Protein AF-A0A418VAG8-F1 (afdb_monomer_lite)

Secondary structure (DSSP, 8-state):
---HHHHHHHHHHHHHHHHHHHHHHHHHHTTT-HHHHHHHHHHHHHHHHHHHHHHHHHHHHHHHHHHHHHTTTTTS-HHHHHHHHTTS---TT--TTSHHHHHHHHHHHHHHHHTTPPP-GGGGS-TT----HHHHHHHHHTTT-S-HHHHSTT-HHHHHHTSS-HHHHHHHHHHHHHHHHHHTSSSSPPP-GGGG---PPPS--SS-HHHHHHHHHHHHHHHHHTTS--S----HHHHHHHHHHHHHHHHHHHHHHHHHHH--

Structure (mmCIF, N/CA/C/O backbone):
data_AF-A0A418VAG8-F1
#
_entry.id   AF-A0A418VAG8-F1
#
loop_
_atom_site.group_PDB
_atom_site.id
_atom_site.type_symbol
_atom_site.label_atom_id
_atom_site.label_alt_id
_atom_site.label_comp_id
_atom_site.label_asym_id
_atom_site.label_entity_id
_atom_site.label_seq_id
_atom_site.pdbx_PDB_ins_code
_atom_site.Cartn_x
_atom_site.Cartn_y
_atom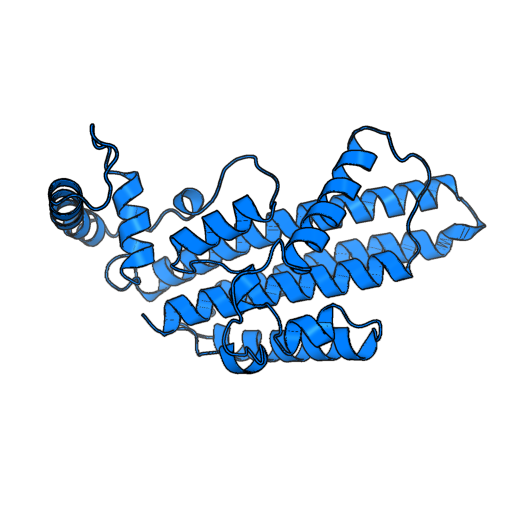_site.Cartn_z
_atom_site.occupancy
_atom_site.B_iso_or_equiv
_atom_site.auth_seq_id
_atom_site.auth_comp_id
_atom_site.auth_asym_id
_atom_site.auth_atom_id
_atom_site.pdbx_PDB_model_num
ATOM 1 N N . MET A 1 1 ? -4.885 -21.257 10.835 1.00 61.31 1 MET A N 1
ATOM 2 C CA . MET A 1 1 ? -5.255 -20.848 9.463 1.00 61.31 1 MET A CA 1
ATOM 3 C C . MET A 1 1 ? -4.259 -19.791 9.043 1.00 61.31 1 MET A C 1
ATOM 5 O O . MET A 1 1 ? -3.926 -18.976 9.893 1.00 61.31 1 MET A O 1
ATOM 9 N N . ALA A 1 2 ? -3.760 -19.851 7.809 1.00 80.25 2 ALA A N 1
ATOM 10 C CA . ALA A 1 2 ? -2.914 -18.789 7.274 1.00 80.25 2 ALA A CA 1
ATOM 11 C C . ALA A 1 2 ? -3.728 -17.494 7.144 1.00 80.25 2 ALA A C 1
ATOM 13 O O . ALA A 1 2 ? -4.947 -17.551 6.962 1.00 80.25 2 ALA A O 1
ATOM 14 N N . THR A 1 3 ? -3.052 -16.362 7.279 1.00 90.88 3 THR A N 1
ATOM 15 C CA . THR A 1 3 ? -3.628 -15.028 7.117 1.00 90.88 3 THR A CA 1
ATOM 16 C C . THR A 1 3 ? -3.745 -14.665 5.638 1.00 90.88 3 THR A C 1
ATOM 18 O O . THR A 1 3 ? -2.997 -15.146 4.783 1.00 90.88 3 THR A O 1
ATOM 21 N N . SER A 1 4 ? -4.665 -13.764 5.333 1.00 92.69 4 SER A N 1
ATOM 22 C CA . SER A 1 4 ? -4.825 -13.141 4.022 1.00 92.69 4 SER A CA 1
ATOM 23 C C . SER A 1 4 ? -3.647 -12.214 3.695 1.00 92.69 4 SER A C 1
ATOM 25 O O . SER A 1 4 ? -3.364 -11.965 2.525 1.00 92.69 4 SER A O 1
ATOM 27 N N . MET A 1 5 ? -2.911 -11.730 4.704 1.00 92.00 5 MET A N 1
ATOM 28 C CA . MET A 1 5 ? -1.676 -10.958 4.504 1.00 92.00 5 MET A CA 1
ATOM 29 C C . MET A 1 5 ? -0.561 -11.729 3.799 1.00 92.00 5 MET A C 1
ATOM 31 O O . MET A 1 5 ? 0.163 -11.136 3.001 1.00 92.00 5 MET A O 1
ATOM 35 N N . ASP A 1 6 ? -0.420 -13.032 4.039 1.00 88.00 6 ASP A N 1
ATOM 36 C CA . ASP A 1 6 ? 0.588 -13.822 3.320 1.00 88.00 6 ASP A CA 1
ATOM 37 C C . ASP A 1 6 ? 0.257 -13.899 1.816 1.00 88.00 6 ASP A C 1
ATOM 39 O O . ASP A 1 6 ? 1.130 -13.749 0.957 1.00 88.00 6 ASP A O 1
ATOM 43 N N . LEU A 1 7 ? -1.040 -13.990 1.482 1.00 91.94 7 LEU A N 1
ATOM 44 C CA . LEU A 1 7 ? -1.521 -13.885 0.100 1.00 91.94 7 LEU A CA 1
ATOM 45 C C . LEU A 1 7 ? -1.244 -12.501 -0.495 1.00 91.94 7 LEU A C 1
ATOM 47 O O . LEU A 1 7 ? -0.858 -12.408 -1.658 1.00 91.94 7 LEU A O 1
ATOM 51 N N . TRP A 1 8 ? -1.390 -11.431 0.293 1.00 95.81 8 TRP A N 1
ATOM 52 C CA . TRP A 1 8 ? -1.067 -10.076 -0.154 1.00 95.81 8 TRP A CA 1
ATOM 53 C C . TRP A 1 8 ? 0.399 -9.928 -0.565 1.00 95.81 8 TRP A C 1
ATOM 55 O O . TRP A 1 8 ? 0.686 -9.364 -1.621 1.00 95.81 8 TRP A O 1
ATOM 65 N N . LEU A 1 9 ? 1.326 -10.451 0.246 1.00 94.19 9 LEU A N 1
ATOM 66 C CA . LEU A 1 9 ? 2.760 -10.408 -0.048 1.00 94.19 9 LEU A CA 1
ATOM 67 C C . LEU A 1 9 ? 3.073 -11.147 -1.357 1.00 94.19 9 LEU A C 1
ATOM 69 O O . LEU A 1 9 ? 3.769 -10.607 -2.216 1.00 94.19 9 LEU A O 1
ATOM 73 N N . ALA A 1 10 ? 2.494 -12.335 -1.550 1.00 92.62 10 ALA A N 1
ATOM 74 C CA . ALA A 1 10 ? 2.635 -13.088 -2.796 1.00 92.62 10 ALA A CA 1
ATOM 75 C C . ALA A 1 10 ? 2.028 -12.351 -4.009 1.00 92.62 10 ALA A C 1
ATOM 77 O O . ALA A 1 10 ? 2.586 -12.378 -5.106 1.00 92.62 10 ALA A O 1
ATOM 78 N N . GLU A 1 11 ? 0.902 -11.658 -3.824 1.00 95.06 11 GLU A N 1
ATOM 79 C CA . GLU A 1 11 ? 0.248 -10.867 -4.871 1.00 95.06 11 GLU A CA 1
ATOM 80 C C . GLU A 1 11 ? 1.081 -9.640 -5.275 1.00 95.06 11 GLU A C 1
ATOM 82 O O . GLU A 1 11 ? 1.137 -9.290 -6.456 1.00 95.06 11 GLU A O 1
ATOM 87 N N . VAL A 1 12 ? 1.757 -8.991 -4.320 1.00 95.31 12 VAL A N 1
ATOM 88 C CA . VAL A 1 12 ? 2.727 -7.920 -4.601 1.00 95.31 12 VAL A CA 1
ATOM 89 C C . VAL A 1 12 ? 3.891 -8.457 -5.432 1.00 95.31 12 VAL A C 1
ATOM 91 O O . VAL A 1 12 ? 4.218 -7.858 -6.457 1.00 95.31 12 VAL A O 1
ATOM 94 N N . ASP A 1 13 ? 4.469 -9.599 -5.054 1.00 92.88 13 ASP A N 1
ATOM 95 C CA . ASP A 1 13 ? 5.570 -10.215 -5.805 1.00 92.88 13 ASP A CA 1
ATOM 96 C C . ASP A 1 13 ? 5.144 -10.583 -7.238 1.00 92.88 13 ASP A C 1
ATOM 98 O O . ASP A 1 13 ? 5.862 -10.296 -8.197 1.00 92.88 13 ASP A O 1
ATOM 102 N N . SER A 1 14 ? 3.942 -11.143 -7.413 1.00 94.69 14 SER A N 1
ATOM 103 C CA . SER A 1 14 ? 3.415 -11.499 -8.737 1.00 94.69 14 SER A CA 1
ATOM 104 C C . SER A 1 14 ? 3.222 -10.286 -9.652 1.00 94.69 14 SER A C 1
ATOM 106 O O . SER A 1 14 ? 3.483 -10.382 -10.850 1.00 94.69 14 SER A O 1
ATOM 108 N N . ARG A 1 15 ? 2.768 -9.147 -9.114 1.00 94.69 15 ARG A N 1
ATOM 109 C CA . ARG A 1 15 ? 2.616 -7.892 -9.874 1.00 94.69 15 ARG A CA 1
ATOM 110 C C . ARG A 1 15 ? 3.958 -7.346 -10.350 1.00 94.69 15 ARG A C 1
ATOM 112 O O . ARG A 1 15 ? 4.067 -6.830 -11.458 1.00 94.69 15 ARG A O 1
ATOM 119 N N . TRP A 1 16 ? 4.988 -7.453 -9.516 1.00 94.19 16 TRP A N 1
ATOM 120 C CA . TRP A 1 16 ? 6.325 -7.012 -9.901 1.00 94.19 16 TRP A CA 1
ATOM 121 C C . TRP A 1 16 ? 6.974 -7.950 -10.913 1.00 94.19 16 TRP A C 1
ATOM 123 O O . TRP A 1 16 ? 7.595 -7.461 -11.852 1.00 94.19 16 TRP A O 1
ATOM 133 N N . ALA A 1 17 ? 6.731 -9.259 -10.813 1.00 94.19 17 ALA A N 1
ATOM 134 C CA . ALA A 1 17 ? 7.167 -10.218 -11.824 1.00 94.19 17 ALA A CA 1
ATOM 135 C C . ALA A 1 17 ? 6.568 -9.929 -13.218 1.00 94.19 17 ALA A C 1
ATOM 137 O O . ALA A 1 17 ? 7.252 -10.101 -14.226 1.00 94.19 17 ALA A O 1
ATOM 138 N N . GLU A 1 18 ? 5.318 -9.453 -13.291 1.00 94.12 18 GLU A N 1
ATOM 139 C CA . GLU A 1 18 ? 4.692 -9.014 -14.548 1.00 94.12 18 GLU A CA 1
ATOM 140 C C . GLU A 1 18 ? 5.416 -7.797 -15.153 1.00 94.12 18 GLU A C 1
ATOM 142 O O . GLU A 1 18 ? 5.721 -7.779 -16.347 1.00 94.12 18 GLU A O 1
ATOM 147 N N . ILE A 1 19 ? 5.760 -6.802 -14.331 1.00 93.25 19 ILE A N 1
ATOM 148 C CA . ILE A 1 19 ? 6.525 -5.628 -14.778 1.00 93.25 19 ILE A CA 1
ATOM 149 C C . ILE A 1 19 ? 7.943 -6.026 -15.209 1.00 93.25 19 ILE A C 1
ATOM 151 O O . ILE A 1 19 ? 8.403 -5.587 -16.264 1.00 93.25 19 ILE A O 1
ATOM 155 N N . ASP A 1 20 ? 8.624 -6.874 -14.437 1.00 92.81 20 ASP A N 1
ATOM 156 C CA . ASP A 1 20 ? 9.971 -7.350 -14.759 1.00 92.81 20 ASP A CA 1
ATOM 157 C C . ASP A 1 20 ? 9.986 -8.119 -16.094 1.00 92.81 20 ASP A C 1
ATOM 159 O O . ASP A 1 20 ? 10.917 -7.961 -16.886 1.00 92.81 20 ASP A O 1
ATOM 163 N N . LEU A 1 21 ? 8.932 -8.889 -16.398 1.00 93.88 21 LEU A N 1
ATOM 164 C CA . LEU A 1 21 ? 8.770 -9.556 -17.692 1.00 93.88 21 LEU A CA 1
ATOM 165 C C . LEU A 1 21 ? 8.699 -8.543 -18.844 1.00 93.88 21 LEU A C 1
ATOM 167 O O . LEU A 1 21 ? 9.419 -8.692 -19.833 1.00 93.88 21 LEU A O 1
ATOM 171 N N . LEU A 1 22 ? 7.878 -7.495 -18.715 1.00 92.31 22 LEU A N 1
ATOM 172 C CA . LEU A 1 22 ? 7.757 -6.453 -19.743 1.00 92.31 22 LEU A CA 1
ATOM 173 C C . LEU A 1 22 ? 9.086 -5.737 -19.994 1.00 92.31 22 LEU A C 1
ATOM 175 O O . LEU A 1 22 ? 9.451 -5.495 -21.144 1.00 92.31 22 LEU A O 1
ATOM 179 N N . LEU A 1 23 ? 9.817 -5.417 -18.926 1.00 91.50 23 LEU A N 1
ATOM 180 C CA . LEU A 1 23 ? 11.109 -4.737 -19.012 1.00 91.50 23 LEU A CA 1
ATOM 181 C C . LEU A 1 23 ? 12.201 -5.645 -19.589 1.00 91.50 23 LEU A C 1
ATOM 183 O O . LEU A 1 23 ? 13.026 -5.180 -20.375 1.00 91.50 23 LEU A O 1
ATOM 187 N N . SER A 1 24 ? 12.180 -6.938 -19.254 1.00 92.31 24 SER A N 1
ATOM 188 C CA . SER A 1 24 ? 13.049 -7.954 -19.857 1.00 92.31 24 SER A CA 1
ATOM 189 C C . SER A 1 24 ? 12.849 -8.026 -21.370 1.00 92.31 24 SER A C 1
ATOM 191 O O . SER A 1 24 ? 13.822 -7.974 -22.123 1.00 92.31 24 SER A O 1
ATOM 193 N N . GLU A 1 25 ? 11.598 -8.126 -21.831 1.00 92.81 25 GLU A N 1
ATOM 194 C CA . GLU A 1 25 ? 11.316 -8.173 -23.268 1.00 92.81 25 GLU A CA 1
ATOM 195 C C . GLU A 1 25 ? 11.674 -6.856 -23.960 1.00 92.81 25 GLU A C 1
ATOM 197 O O . GLU A 1 25 ? 12.249 -6.892 -25.045 1.00 92.81 25 GLU A O 1
ATOM 202 N N . ALA A 1 26 ? 11.429 -5.706 -23.320 1.00 91.19 26 ALA A N 1
ATOM 203 C CA . ALA A 1 26 ? 11.846 -4.406 -23.842 1.00 91.19 26 ALA A CA 1
ATOM 204 C C . ALA A 1 26 ? 13.368 -4.338 -24.053 1.00 91.19 26 ALA A C 1
ATOM 206 O O . ALA A 1 26 ? 13.822 -3.974 -25.136 1.00 91.19 26 ALA A O 1
ATOM 207 N N . GLY A 1 27 ? 14.166 -4.754 -23.065 1.00 89.62 27 GLY A N 1
ATOM 208 C CA . GLY A 1 27 ? 15.628 -4.728 -23.167 1.00 89.62 27 GLY A CA 1
ATOM 209 C C . GLY A 1 27 ? 16.189 -5.598 -24.299 1.00 89.62 27 GLY A C 1
ATOM 210 O O . GLY A 1 27 ? 17.208 -5.255 -24.889 1.00 89.62 27 GLY A O 1
ATOM 211 N N . ARG A 1 28 ? 15.518 -6.701 -24.661 1.00 91.62 28 ARG A N 1
ATOM 212 C CA . ARG A 1 28 ? 15.961 -7.576 -25.766 1.00 91.62 28 ARG A CA 1
ATOM 213 C C . ARG A 1 28 ? 15.812 -6.948 -27.145 1.00 91.62 28 ARG A C 1
ATOM 215 O O . ARG A 1 28 ? 16.542 -7.324 -28.050 1.00 91.62 28 ARG A O 1
ATOM 222 N N . ILE A 1 29 ? 14.861 -6.034 -27.303 1.00 92.00 29 ILE A N 1
ATOM 223 C CA . ILE A 1 29 ? 14.497 -5.441 -28.595 1.00 92.00 29 ILE A CA 1
ATOM 224 C C . ILE A 1 29 ? 14.930 -3.977 -28.721 1.00 92.00 29 ILE A C 1
ATOM 226 O O . ILE A 1 29 ? 14.608 -3.340 -29.723 1.00 92.00 29 ILE A O 1
ATOM 230 N N . GLU A 1 30 ? 15.627 -3.431 -27.719 1.00 86.94 30 GLU A N 1
ATOM 231 C CA . GLU A 1 30 ? 15.993 -2.010 -27.623 1.00 86.94 30 GLU A CA 1
ATOM 232 C C . GLU A 1 30 ? 16.686 -1.496 -28.896 1.00 86.94 30 GLU A C 1
ATOM 234 O O . GLU A 1 30 ? 16.376 -0.408 -29.388 1.00 86.94 30 GLU A O 1
ATOM 239 N N . HIS A 1 31 ? 17.582 -2.305 -29.466 1.00 88.88 31 HIS A N 1
ATOM 240 C CA . HIS A 1 31 ? 18.346 -1.964 -30.670 1.00 88.88 31 HIS A CA 1
ATOM 241 C C . HIS A 1 31 ? 17.700 -2.439 -31.981 1.00 88.88 31 HIS A C 1
ATOM 243 O O . HIS A 1 31 ? 18.067 -1.946 -33.046 1.00 88.88 31 HIS A O 1
ATOM 249 N N . ASP A 1 32 ? 16.726 -3.348 -31.905 1.00 91.94 32 ASP A N 1
ATOM 250 C CA . ASP A 1 32 ? 16.112 -3.988 -33.074 1.00 91.94 32 ASP A CA 1
ATOM 251 C C . ASP A 1 32 ? 14.784 -3.329 -33.471 1.00 91.94 32 ASP A C 1
ATOM 253 O O . ASP A 1 32 ? 14.435 -3.259 -34.650 1.00 91.94 32 ASP A O 1
ATOM 257 N N . ASN A 1 33 ? 14.016 -2.845 -32.489 1.00 91.19 33 ASN A N 1
ATOM 258 C CA . ASN A 1 33 ? 12.712 -2.232 -32.704 1.00 91.19 33 ASN A CA 1
ATOM 259 C C . ASN A 1 33 ? 12.403 -1.183 -31.628 1.00 91.19 33 ASN A C 1
ATOM 261 O O . ASN A 1 33 ? 11.693 -1.445 -30.654 1.00 91.19 33 ASN A O 1
ATOM 265 N N . THR A 1 34 ? 12.882 0.042 -31.851 1.00 88.56 34 THR A N 1
ATOM 266 C CA . THR A 1 34 ? 12.680 1.179 -30.939 1.00 88.56 34 THR A CA 1
ATOM 267 C C . THR A 1 34 ? 11.201 1.475 -30.676 1.00 88.56 34 THR A C 1
ATOM 269 O O . THR A 1 34 ? 10.831 1.823 -29.560 1.00 88.56 34 THR A O 1
ATOM 272 N N . GLN A 1 35 ? 10.324 1.291 -31.669 1.00 89.81 35 GLN A N 1
ATOM 273 C CA . GLN A 1 35 ? 8.892 1.548 -31.497 1.00 89.81 35 GLN A CA 1
ATOM 274 C C . GLN A 1 35 ? 8.250 0.560 -30.514 1.00 89.81 35 GLN A C 1
ATOM 276 O O . GLN A 1 35 ? 7.436 0.959 -29.675 1.00 89.81 35 GLN A O 1
ATOM 281 N N . LEU A 1 36 ? 8.601 -0.724 -30.619 1.00 91.12 36 LEU A N 1
ATOM 282 C CA . LEU A 1 36 ? 8.108 -1.751 -29.707 1.00 91.12 36 LEU A CA 1
ATOM 283 C C . LEU A 1 36 ? 8.749 -1.613 -28.319 1.00 91.12 36 LEU A C 1
ATOM 285 O O . LEU A 1 36 ? 8.030 -1.722 -27.328 1.00 91.12 36 LEU A O 1
ATOM 289 N N . TYR A 1 37 ? 10.044 -1.288 -28.242 1.00 90.56 37 TYR A N 1
ATOM 290 C CA . TYR A 1 37 ? 10.722 -0.938 -26.988 1.00 90.56 37 TYR A CA 1
ATOM 291 C C . TYR A 1 37 ? 9.972 0.174 -26.243 1.00 90.56 37 TYR A C 1
ATOM 293 O O . TYR A 1 37 ? 9.538 -0.007 -25.104 1.00 90.56 37 TYR A O 1
ATOM 301 N N . ASP A 1 38 ? 9.713 1.290 -26.926 1.00 87.94 38 ASP A N 1
ATOM 302 C CA . ASP A 1 38 ? 9.019 2.435 -26.348 1.00 87.94 38 ASP A CA 1
ATOM 303 C C . ASP A 1 38 ? 7.592 2.086 -25.895 1.00 87.94 38 ASP A C 1
ATOM 305 O O . ASP A 1 38 ? 7.126 2.556 -24.852 1.00 87.94 38 ASP A O 1
ATOM 309 N N . ALA A 1 39 ? 6.885 1.245 -26.658 1.00 90.12 39 ALA A N 1
ATOM 310 C CA . ALA A 1 39 ? 5.550 0.778 -26.300 1.00 90.12 39 ALA A CA 1
ATOM 311 C C . ALA A 1 39 ? 5.553 -0.087 -25.029 1.00 90.12 39 ALA A C 1
ATOM 313 O O . ALA A 1 39 ? 4.708 0.127 -24.156 1.00 90.12 39 ALA A O 1
ATOM 314 N N . LEU A 1 40 ? 6.507 -1.013 -24.897 1.00 91.88 40 LEU A N 1
ATOM 315 C CA . LEU A 1 40 ? 6.642 -1.868 -23.716 1.00 91.88 40 LEU A CA 1
ATOM 316 C C . LEU A 1 40 ? 7.023 -1.060 -22.471 1.00 91.88 40 LEU A C 1
ATOM 318 O O . LEU A 1 40 ? 6.420 -1.251 -21.416 1.00 91.88 40 LEU A O 1
ATOM 322 N N . CYS A 1 41 ? 7.938 -0.096 -22.588 1.00 89.44 41 CYS A N 1
ATOM 323 C CA . CYS A 1 41 ? 8.298 0.778 -21.470 1.00 89.44 41 CYS A CA 1
ATOM 324 C C . CYS A 1 41 ? 7.123 1.658 -21.017 1.00 89.44 41 CYS A C 1
ATOM 326 O O . CYS A 1 41 ? 6.870 1.795 -19.817 1.00 89.44 41 CYS A O 1
ATOM 328 N N . ARG A 1 42 ? 6.340 2.214 -21.954 1.00 89.50 42 ARG A N 1
ATOM 329 C CA . ARG A 1 42 ? 5.108 2.941 -21.600 1.00 89.50 42 ARG A CA 1
ATOM 330 C C . ARG A 1 42 ? 4.092 2.034 -20.906 1.00 89.50 42 ARG A C 1
ATOM 332 O O . ARG A 1 42 ? 3.500 2.453 -19.911 1.00 89.50 42 ARG A O 1
ATOM 339 N N . ALA A 1 43 ? 3.913 0.805 -21.392 1.00 91.25 43 ALA A N 1
ATOM 340 C CA . ALA A 1 43 ? 3.034 -0.175 -20.761 1.00 91.25 43 ALA A CA 1
ATOM 341 C C . ALA A 1 43 ? 3.492 -0.496 -19.329 1.00 91.25 43 ALA A C 1
ATOM 343 O O . ALA A 1 43 ? 2.684 -0.419 -18.406 1.00 91.25 43 ALA A O 1
ATOM 344 N N . ALA A 1 44 ? 4.787 -0.747 -19.121 1.00 92.19 44 ALA A N 1
ATOM 345 C CA . ALA A 1 44 ? 5.359 -0.997 -17.799 1.00 92.19 44 ALA A CA 1
ATOM 346 C C . ALA A 1 44 ? 5.081 0.159 -16.822 1.00 92.19 44 ALA A C 1
ATOM 348 O O . ALA A 1 44 ? 4.651 -0.076 -15.697 1.00 92.19 44 ALA A O 1
ATOM 349 N N . MET A 1 45 ? 5.228 1.417 -17.252 1.00 90.62 45 MET A N 1
ATOM 350 C CA . MET A 1 45 ? 4.933 2.581 -16.402 1.00 90.62 45 MET A CA 1
ATOM 351 C C . MET A 1 45 ? 3.446 2.677 -16.016 1.00 90.62 45 MET A C 1
ATOM 353 O O . MET A 1 45 ? 3.105 3.049 -14.887 1.00 90.62 45 MET A O 1
ATOM 357 N N . VAL A 1 46 ? 2.545 2.331 -16.940 1.00 90.44 46 VAL A N 1
ATOM 358 C CA . VAL A 1 46 ? 1.107 2.241 -16.649 1.00 90.44 46 VAL A CA 1
ATOM 359 C C . VAL A 1 46 ? 0.842 1.128 -15.631 1.00 90.44 46 VAL A C 1
ATOM 361 O O . VAL A 1 46 ? 0.113 1.363 -14.662 1.00 90.44 46 VAL A O 1
ATOM 364 N N . PHE A 1 47 ? 1.479 -0.036 -15.793 1.00 92.75 47 PHE A N 1
ATOM 365 C CA . PHE A 1 47 ? 1.357 -1.158 -14.863 1.00 92.75 47 PHE A CA 1
ATOM 366 C C . PHE A 1 47 ? 1.904 -0.846 -13.475 1.00 92.75 47 PHE A C 1
ATOM 368 O O . PHE A 1 47 ? 1.227 -1.169 -12.507 1.00 92.75 47 PHE A O 1
ATOM 375 N N . VAL A 1 48 ? 3.028 -0.132 -13.340 1.00 92.62 48 VAL A N 1
ATOM 376 C CA . VAL A 1 48 ? 3.532 0.341 -12.034 1.00 92.62 48 VAL A CA 1
ATOM 377 C C . VAL A 1 48 ? 2.427 1.055 -11.257 1.00 92.62 48 VAL A C 1
ATOM 379 O O . VAL A 1 48 ? 2.146 0.724 -10.107 1.00 92.62 48 VAL A O 1
ATOM 382 N N . SER A 1 49 ? 1.767 2.027 -11.893 1.00 90.75 49 SER A N 1
ATOM 383 C CA . SER A 1 49 ? 0.723 2.817 -11.234 1.00 90.75 49 SER A CA 1
ATOM 384 C C . SER A 1 49 ? -0.525 1.983 -10.926 1.00 90.75 49 SER A C 1
ATOM 386 O O . SER A 1 49 ? -1.104 2.119 -9.849 1.00 90.75 49 SER A O 1
ATOM 388 N N . ALA A 1 50 ? -0.935 1.112 -11.853 1.00 91.88 50 ALA A N 1
ATOM 389 C CA . ALA A 1 50 ? -2.103 0.250 -11.685 1.00 91.88 50 ALA A CA 1
ATOM 390 C C . ALA A 1 50 ? -1.891 -0.819 -10.601 1.00 91.88 50 ALA A C 1
ATOM 392 O O . ALA A 1 50 ? -2.773 -1.058 -9.778 1.00 91.88 50 ALA A O 1
ATOM 393 N N . HIS A 1 51 ? -0.715 -1.442 -10.563 1.00 94.06 51 HIS A N 1
ATOM 394 C CA . HIS A 1 51 ? -0.335 -2.412 -9.543 1.00 94.06 51 HIS A CA 1
ATOM 395 C C . HIS A 1 51 ? -0.139 -1.757 -8.183 1.00 94.06 51 HIS A C 1
ATOM 397 O O . HIS A 1 51 ? -0.555 -2.340 -7.184 1.00 94.06 51 HIS A O 1
ATOM 403 N N . PHE A 1 52 ? 0.403 -0.536 -8.126 1.00 94.50 52 PHE A N 1
ATOM 404 C CA . PHE A 1 52 ? 0.441 0.221 -6.880 1.00 94.50 52 PHE A CA 1
ATOM 405 C C . PHE A 1 52 ? -0.977 0.478 -6.352 1.00 94.50 52 PHE A C 1
ATOM 407 O O . PHE A 1 52 ? -1.288 0.086 -5.230 1.00 94.50 52 PHE A O 1
ATOM 414 N N . GLU A 1 53 ? -1.888 1.008 -7.169 1.00 93.69 53 GLU A N 1
ATOM 415 C CA . GLU A 1 53 ? -3.292 1.200 -6.774 1.00 93.69 53 GLU A CA 1
ATOM 416 C C . GLU A 1 53 ? -3.971 -0.111 -6.333 1.00 93.69 53 GLU A C 1
ATOM 418 O O . GLU A 1 53 ? -4.611 -0.169 -5.278 1.00 93.69 53 GLU A O 1
ATOM 423 N N . GLY A 1 54 ? -3.806 -1.181 -7.117 1.00 94.44 54 GLY A N 1
ATOM 424 C CA . GLY A 1 54 ? -4.348 -2.506 -6.813 1.00 94.44 54 GLY A CA 1
ATOM 425 C C . GLY A 1 54 ? -3.802 -3.082 -5.505 1.00 94.44 54 GLY A C 1
ATOM 426 O O . GLY A 1 54 ? -4.555 -3.655 -4.715 1.00 94.44 54 GLY A O 1
ATOM 427 N N . SER A 1 55 ? -2.514 -2.874 -5.226 1.00 95.56 55 SER A N 1
ATOM 428 C CA . SER A 1 55 ? -1.882 -3.322 -3.984 1.00 95.56 55 SER A CA 1
ATOM 429 C C . SER A 1 55 ? -2.476 -2.644 -2.750 1.00 95.56 55 SER A C 1
ATOM 431 O O . SER A 1 55 ? -2.741 -3.324 -1.770 1.00 95.56 55 SER A O 1
ATOM 433 N N . ILE A 1 56 ? -2.791 -1.346 -2.808 1.00 95.62 56 ILE A N 1
ATOM 434 C CA . ILE A 1 56 ? -3.431 -0.634 -1.691 1.00 95.62 56 ILE A CA 1
ATOM 435 C C . ILE A 1 56 ? -4.861 -1.131 -1.464 1.00 95.62 56 ILE A C 1
ATOM 437 O O . ILE A 1 56 ? -5.271 -1.347 -0.325 1.00 95.62 56 ILE A O 1
ATOM 441 N N . LYS A 1 57 ? -5.619 -1.365 -2.543 1.00 95.00 57 LYS A N 1
ATOM 442 C CA . LYS A 1 57 ? -6.980 -1.919 -2.446 1.00 95.00 57 LYS A CA 1
ATOM 443 C C . LYS A 1 57 ? -6.980 -3.320 -1.832 1.00 95.00 57 LYS A C 1
ATOM 445 O O . LYS A 1 57 ? -7.766 -3.590 -0.928 1.00 95.00 57 LYS A O 1
ATOM 450 N N . SER A 1 58 ? -6.091 -4.188 -2.311 1.00 95.88 58 SER A N 1
ATOM 451 C CA . SER A 1 58 ? -5.927 -5.549 -1.784 1.00 95.88 58 SER A CA 1
ATOM 452 C C . SER A 1 58 ? -5.392 -5.558 -0.349 1.00 95.88 58 SER A C 1
ATOM 454 O O . SER A 1 58 ? -5.869 -6.356 0.446 1.00 95.88 58 SER A O 1
ATOM 456 N N . LEU A 1 59 ? -4.502 -4.630 0.021 1.00 96.44 59 LEU A N 1
ATOM 457 C CA . LEU A 1 59 ? -3.982 -4.484 1.387 1.00 96.44 59 LEU A CA 1
ATOM 458 C C . LEU A 1 59 ? -5.119 -4.231 2.377 1.00 96.44 59 LEU A C 1
ATOM 460 O O . LEU A 1 59 ? -5.284 -4.962 3.348 1.00 96.44 59 LEU A O 1
ATOM 464 N N . VAL A 1 60 ? -5.944 -3.221 2.090 1.00 96.00 60 VAL A N 1
ATOM 465 C CA . VAL A 1 60 ? -7.117 -2.881 2.905 1.00 96.00 60 VAL A CA 1
ATOM 466 C C . VAL A 1 60 ? -8.089 -4.054 2.981 1.00 96.00 60 VAL A C 1
ATOM 468 O O . VAL A 1 60 ? -8.554 -4.386 4.067 1.00 96.00 60 VAL A O 1
ATOM 471 N N . LYS A 1 61 ? -8.380 -4.692 1.840 1.00 96.19 61 LYS A N 1
ATOM 472 C CA . LYS A 1 61 ? -9.267 -5.855 1.783 1.00 96.19 61 LYS A CA 1
ATOM 473 C C . LYS A 1 61 ? -8.767 -6.971 2.697 1.00 96.19 61 LYS A C 1
ATOM 475 O O . LYS A 1 61 ? -9.493 -7.385 3.588 1.00 96.19 61 LYS A O 1
ATOM 480 N N . TYR A 1 62 ? -7.534 -7.423 2.504 1.00 95.94 62 TYR A N 1
ATOM 481 C CA . TYR A 1 62 ? -7.006 -8.563 3.238 1.00 95.94 62 TYR A CA 1
ATOM 482 C C . TYR A 1 62 ? -6.821 -8.278 4.732 1.00 95.94 62 TYR A C 1
ATOM 484 O O . TYR A 1 62 ? -7.009 -9.183 5.538 1.00 95.94 62 TYR A O 1
ATOM 492 N N . LEU A 1 63 ? -6.516 -7.032 5.122 1.00 94.50 63 LEU A N 1
ATOM 493 C CA . LEU A 1 63 ? -6.464 -6.651 6.538 1.00 94.50 63 LEU A CA 1
ATOM 494 C C . LEU A 1 63 ? -7.840 -6.819 7.191 1.00 94.50 63 LEU A C 1
ATOM 496 O O . LEU A 1 63 ? -7.957 -7.382 8.277 1.00 94.50 63 LEU A O 1
ATOM 500 N N . ILE A 1 64 ? -8.892 -6.343 6.522 1.00 94.94 64 ILE A N 1
ATOM 501 C CA . ILE A 1 64 ? -10.270 -6.462 7.005 1.00 94.94 64 ILE A CA 1
ATOM 502 C C . ILE A 1 64 ? -10.767 -7.915 6.946 1.00 94.94 64 ILE A C 1
ATOM 504 O O . ILE A 1 64 ? -11.462 -8.346 7.866 1.00 94.94 64 ILE A O 1
ATOM 508 N N . ASP A 1 65 ? -10.389 -8.683 5.921 1.00 94.81 65 ASP A N 1
ATOM 509 C CA . ASP A 1 65 ? -10.708 -10.111 5.817 1.00 94.81 65 ASP A CA 1
ATOM 510 C C . ASP A 1 65 ? -10.116 -10.892 7.000 1.00 94.81 65 ASP A C 1
ATOM 512 O O . ASP A 1 65 ? -10.828 -11.687 7.612 1.00 94.81 65 ASP A O 1
ATOM 516 N N . ASP A 1 66 ? -8.872 -10.605 7.399 1.00 93.81 66 ASP A N 1
ATOM 517 C CA . ASP A 1 66 ? -8.258 -11.222 8.579 1.00 93.81 66 ASP A CA 1
ATOM 518 C C . ASP A 1 66 ? -8.997 -10.846 9.873 1.00 93.81 66 ASP A C 1
ATOM 520 O O . ASP A 1 66 ? -9.289 -11.720 10.694 1.00 93.81 66 ASP A O 1
ATOM 524 N N . PHE A 1 67 ? -9.403 -9.583 10.049 1.00 91.44 67 PHE A N 1
ATOM 525 C CA . PHE A 1 67 ? -10.266 -9.217 11.181 1.00 91.44 67 PHE A CA 1
ATOM 526 C C . PHE A 1 67 ? -11.564 -10.013 11.184 1.00 91.44 67 PHE A C 1
ATOM 528 O O . PHE A 1 67 ? -11.914 -10.607 12.204 1.00 91.44 67 PHE A O 1
ATOM 535 N N . ASN A 1 68 ? -12.261 -10.055 10.050 1.00 93.31 68 ASN A N 1
ATOM 536 C CA . ASN A 1 68 ? -13.517 -10.782 9.909 1.00 93.31 68 ASN A CA 1
ATOM 537 C C . ASN A 1 68 ? -13.348 -12.281 10.187 1.00 93.31 68 ASN A C 1
ATOM 539 O O . ASN A 1 68 ? -14.222 -12.886 10.804 1.00 93.31 68 ASN A O 1
ATOM 543 N N . GLN A 1 69 ? -12.225 -12.870 9.773 1.00 92.69 69 GLN A N 1
ATOM 544 C CA . GLN A 1 69 ? -11.937 -14.290 9.942 1.00 92.69 69 GLN A CA 1
ATOM 545 C C . GLN A 1 69 ? -11.593 -14.665 11.389 1.00 92.69 69 GLN A C 1
ATOM 547 O O . GLN A 1 69 ? -12.023 -15.719 11.858 1.00 92.69 69 GLN A O 1
ATOM 552 N N . PHE A 1 70 ? -10.795 -13.849 12.085 1.00 91.38 70 PHE A N 1
ATOM 553 C CA . PHE A 1 70 ? -10.199 -14.240 13.368 1.00 91.38 70 PHE A CA 1
ATOM 554 C C . PHE A 1 70 ? -10.829 -13.585 14.602 1.00 91.38 70 PHE A C 1
ATOM 556 O O . PHE A 1 70 ? -10.704 -14.136 15.695 1.00 91.38 70 PHE A O 1
ATOM 563 N N . ARG A 1 71 ? -11.470 -12.418 14.465 1.00 87.31 71 ARG A N 1
ATOM 564 C CA . ARG A 1 71 ? -11.959 -11.607 15.601 1.00 87.31 71 ARG A CA 1
ATOM 565 C C . ARG A 1 71 ? -13.378 -11.059 15.430 1.00 87.31 71 ARG A C 1
ATOM 567 O O . ARG A 1 71 ? -14.069 -10.811 16.414 1.00 87.31 71 ARG A O 1
ATOM 574 N N . GLY A 1 72 ? -13.818 -10.850 14.194 1.00 87.62 72 GLY A N 1
ATOM 575 C CA . GLY A 1 72 ? -15.045 -10.124 13.886 1.00 87.62 72 GLY A CA 1
ATOM 576 C C . GLY A 1 72 ? -15.017 -8.668 14.375 1.00 87.62 72 GLY A C 1
ATOM 577 O O . GLY A 1 72 ? -14.016 -8.150 14.876 1.00 87.62 72 GLY A O 1
ATOM 578 N N . ILE A 1 73 ? -16.155 -7.983 14.246 1.00 90.31 73 ILE A N 1
ATOM 579 C CA . ILE A 1 73 ? -16.277 -6.561 14.607 1.00 90.31 73 ILE A CA 1
ATOM 580 C C . ILE A 1 73 ? -16.108 -6.290 16.111 1.00 90.31 73 ILE A C 1
ATOM 582 O O . ILE A 1 73 ? -15.691 -5.196 16.487 1.00 90.31 73 ILE A O 1
ATOM 586 N N . ALA A 1 74 ? -16.429 -7.261 16.973 1.00 87.62 74 ALA A N 1
ATOM 587 C CA . ALA A 1 74 ? -16.395 -7.095 18.426 1.00 87.62 74 ALA A CA 1
ATOM 588 C C . ALA A 1 74 ? -14.978 -6.803 18.941 1.00 87.62 74 ALA A C 1
ATOM 590 O O . ALA A 1 74 ? -14.793 -5.851 19.700 1.00 87.62 74 ALA A O 1
ATOM 591 N N . ASP A 1 75 ? -13.997 -7.564 18.449 1.00 86.69 75 ASP A N 1
ATOM 592 C CA . ASP A 1 75 ? -12.606 -7.531 18.914 1.00 86.69 75 ASP A CA 1
ATOM 593 C C . ASP A 1 75 ? -11.678 -6.746 17.962 1.00 86.69 75 ASP A C 1
ATOM 595 O O . ASP A 1 75 ? -10.449 -6.868 18.001 1.00 86.69 75 ASP A O 1
ATOM 599 N N . THR A 1 76 ? -12.273 -5.930 17.085 1.00 88.81 76 THR A N 1
ATOM 600 C CA . THR A 1 76 ? -11.568 -4.998 16.197 1.00 88.81 76 THR A CA 1
ATOM 601 C C . THR A 1 76 ? -11.213 -3.702 16.953 1.00 88.81 76 THR A C 1
ATOM 603 O O . THR A 1 76 ? -12.061 -3.194 17.704 1.00 88.81 76 THR A O 1
ATOM 606 N N . PRO A 1 77 ? -10.019 -3.106 16.737 1.00 89.62 77 PRO A N 1
ATOM 607 C CA . PRO A 1 77 ? -9.627 -1.843 17.366 1.00 89.62 77 PRO A CA 1
ATOM 608 C C . PRO A 1 77 ? -10.690 -0.747 17.237 1.00 89.62 77 PRO A C 1
ATOM 610 O O . PRO A 1 77 ? -11.328 -0.596 16.190 1.00 89.62 77 PRO A O 1
ATOM 613 N N . ASP A 1 78 ? -10.876 0.041 18.301 1.00 89.69 78 ASP A N 1
ATOM 614 C CA . ASP A 1 78 ? -11.948 1.043 18.400 1.00 89.69 78 ASP A CA 1
ATOM 615 C C . ASP A 1 78 ? -11.960 2.012 17.219 1.00 89.69 78 ASP A C 1
ATOM 617 O O . ASP A 1 78 ? -13.028 2.356 16.724 1.00 89.69 78 ASP A O 1
ATOM 621 N N . ARG A 1 79 ? -10.793 2.441 16.729 1.00 88.88 79 ARG A N 1
ATOM 622 C CA . ARG A 1 79 ? -10.704 3.365 15.588 1.00 88.88 79 ARG A CA 1
ATOM 623 C C . ARG A 1 79 ? -11.277 2.759 14.311 1.00 88.88 79 ARG A C 1
A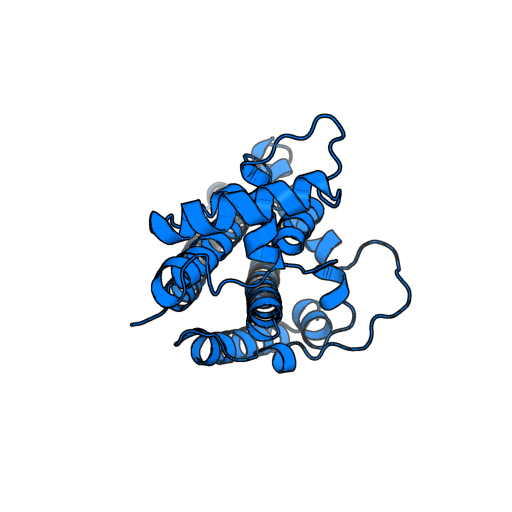TOM 625 O O . ARG A 1 79 ? -12.147 3.365 13.686 1.00 88.88 79 ARG A O 1
ATOM 632 N N . VAL A 1 80 ? -10.852 1.540 13.981 1.00 91.62 80 VAL A N 1
ATOM 633 C CA . VAL A 1 80 ? -11.328 0.788 12.815 1.00 91.62 80 VAL A CA 1
ATOM 634 C C . VAL A 1 80 ? -12.828 0.533 12.945 1.00 91.62 80 VAL A C 1
ATOM 636 O O . VAL A 1 80 ? -13.594 0.879 12.045 1.00 91.62 80 VAL A O 1
ATOM 639 N N . ARG A 1 81 ? -13.273 0.022 14.096 1.00 92.38 81 ARG A N 1
ATOM 640 C CA . ARG A 1 81 ? -14.686 -0.256 14.383 1.00 92.38 81 ARG A CA 1
ATOM 641 C C . ARG A 1 81 ? -15.554 1.001 14.320 1.00 92.38 81 ARG A C 1
ATOM 643 O O . ARG A 1 81 ? -16.599 0.988 13.674 1.00 92.38 81 ARG A O 1
ATOM 650 N N . ASN A 1 82 ? -15.132 2.100 14.941 1.00 91.88 82 ASN A N 1
ATOM 651 C CA . ASN A 1 82 ? -15.874 3.361 14.929 1.00 91.88 82 ASN A CA 1
ATOM 652 C C . ASN A 1 82 ? -15.971 3.944 13.519 1.00 91.88 82 ASN A C 1
ATOM 654 O O . ASN A 1 82 ? -17.032 4.455 13.158 1.00 91.88 82 ASN A O 1
ATOM 658 N N . HIS A 1 83 ? -14.913 3.842 12.705 1.00 92.50 83 HIS A N 1
ATOM 659 C CA . HIS A 1 83 ? -14.969 4.256 11.302 1.00 92.50 83 HIS A CA 1
ATOM 660 C C . HIS A 1 83 ? -16.025 3.466 10.520 1.00 92.50 83 HIS A C 1
ATOM 662 O O . HIS A 1 83 ? -16.840 4.074 9.823 1.00 92.50 83 HIS A O 1
ATOM 668 N N . TYR A 1 84 ? -16.077 2.141 10.692 1.00 94.69 84 TYR A N 1
ATOM 669 C CA . TYR A 1 84 ? -17.102 1.311 10.058 1.00 94.69 84 TYR A CA 1
ATOM 670 C C . TYR A 1 84 ? -18.514 1.657 10.539 1.00 94.69 84 TYR A C 1
ATOM 672 O O . TYR A 1 84 ? -19.398 1.895 9.719 1.00 94.69 84 TYR A O 1
ATOM 680 N N . LEU A 1 85 ? -18.734 1.780 11.852 1.00 93.50 85 LEU A N 1
ATOM 681 C CA . LEU A 1 85 ? -20.042 2.155 12.406 1.00 93.50 85 LEU A CA 1
ATOM 682 C C . LEU A 1 85 ? -20.514 3.524 11.892 1.00 93.50 85 LEU A C 1
ATOM 684 O O . LEU A 1 85 ? -21.695 3.705 11.600 1.00 93.50 85 LEU A O 1
ATOM 688 N N . ASN A 1 86 ? -19.591 4.473 11.722 1.00 91.50 86 ASN A N 1
ATOM 689 C CA . ASN A 1 86 ? -19.890 5.795 11.176 1.00 91.50 86 ASN A CA 1
ATOM 690 C C . ASN A 1 86 ? -20.364 5.760 9.712 1.00 91.50 86 ASN A C 1
ATOM 692 O O . ASN A 1 86 ? -20.919 6.753 9.251 1.00 91.50 86 ASN A O 1
ATOM 696 N N . SER A 1 87 ? -20.179 4.656 8.979 1.00 91.50 87 SER A N 1
ATOM 697 C CA . SER A 1 87 ? -20.737 4.504 7.624 1.00 91.50 87 SER A CA 1
ATOM 698 C C . SER A 1 87 ? -22.261 4.331 7.609 1.00 91.50 87 SER A C 1
ATOM 700 O O . SER A 1 87 ? -22.900 4.679 6.621 1.00 91.50 87 SER A O 1
ATOM 702 N N . PHE A 1 88 ? -22.853 3.880 8.719 1.00 89.25 88 PHE A N 1
ATOM 703 C CA . PHE A 1 88 ? -24.303 3.715 8.880 1.00 89.25 88 PHE A CA 1
ATOM 704 C C . PHE A 1 88 ? -24.985 4.939 9.498 1.00 89.25 88 PHE A C 1
ATOM 706 O O . PHE A 1 88 ? -26.212 5.016 9.549 1.00 89.25 88 PHE A O 1
ATOM 713 N N . ILE A 1 89 ? -24.200 5.880 10.023 1.00 87.56 89 ILE A N 1
ATOM 714 C CA . ILE A 1 89 ? -24.694 7.004 10.811 1.00 87.56 89 ILE A CA 1
ATOM 715 C C . ILE A 1 89 ? -24.682 8.264 9.943 1.00 87.56 89 ILE A C 1
ATOM 717 O O . ILE A 1 89 ? -23.626 8.777 9.575 1.00 87.56 89 ILE A O 1
ATOM 721 N N . VAL A 1 90 ? -25.871 8.794 9.657 1.00 81.50 90 VAL A N 1
ATOM 722 C CA . VAL A 1 90 ? -26.053 10.080 8.973 1.00 81.50 90 VAL A CA 1
ATOM 723 C C . VAL A 1 90 ? -26.528 11.105 9.997 1.00 81.50 90 VAL A C 1
ATOM 725 O O . VAL A 1 90 ? -27.644 11.012 10.500 1.00 81.50 90 VAL A O 1
ATOM 728 N N . LEU A 1 91 ? -25.673 12.076 10.316 1.00 75.94 91 LEU A N 1
ATOM 729 C CA . LEU A 1 91 ? -25.974 13.146 11.272 1.00 75.94 91 LEU A CA 1
ATOM 730 C C . LEU A 1 91 ? -26.248 14.443 10.527 1.00 75.94 91 LEU A C 1
ATOM 732 O O . LEU A 1 91 ? -25.474 14.820 9.647 1.00 75.94 91 LEU A O 1
ATOM 736 N N . GLY A 1 92 ? -27.292 15.167 10.933 1.00 70.06 92 GLY A N 1
ATOM 737 C CA . GLY A 1 92 ? -27.611 16.478 10.359 1.00 70.06 92 GLY A CA 1
ATOM 738 C C . GLY A 1 92 ? -26.507 17.523 10.569 1.00 70.06 92 GLY A C 1
ATOM 739 O O . GLY A 1 92 ? -26.339 18.406 9.736 1.00 70.06 92 GLY A O 1
ATOM 740 N N . SER A 1 93 ? -25.723 17.404 11.647 1.00 71.38 93 SER A N 1
ATOM 741 C CA . SER A 1 93 ? -24.586 18.286 11.955 1.00 71.38 93 SER A CA 1
ATOM 742 C C . SER A 1 93 ? -23.282 17.898 11.250 1.00 71.38 93 SER A C 1
ATOM 744 O O . SER A 1 93 ? -22.348 18.694 11.222 1.00 71.38 93 SER A O 1
ATOM 746 N N . GLY A 1 94 ? -23.176 16.666 10.739 1.00 74.56 94 GLY A N 1
ATOM 747 C CA . GLY A 1 94 ? -21.918 16.087 10.254 1.00 74.56 94 GLY A CA 1
ATOM 748 C C . GLY A 1 94 ? -20.873 15.778 11.342 1.00 74.56 94 GLY A C 1
ATOM 749 O O . GLY A 1 94 ? -19.844 15.183 11.023 1.00 74.56 94 GLY A O 1
ATOM 750 N N . ASP A 1 95 ? -21.126 16.126 12.609 1.00 80.81 95 ASP A N 1
ATOM 751 C CA . ASP A 1 95 ? -20.196 15.920 13.726 1.00 80.81 95 ASP A CA 1
ATOM 752 C C . ASP A 1 95 ? -20.206 14.460 14.210 1.00 80.81 95 ASP A C 1
ATOM 754 O O . ASP A 1 95 ? -21.062 14.036 14.995 1.00 80.81 95 ASP A O 1
ATOM 758 N N . ARG A 1 96 ? -19.214 13.691 13.748 1.00 81.25 96 ARG A N 1
ATOM 759 C CA . ARG A 1 96 ? -19.049 12.259 14.047 1.00 81.25 96 ARG A CA 1
ATOM 760 C C . ARG A 1 96 ? -18.554 11.971 15.468 1.00 81.25 96 ARG A C 1
ATOM 762 O O . ARG A 1 96 ? -18.625 10.813 15.896 1.00 81.25 96 ARG A O 1
ATOM 769 N N . ASP A 1 97 ? -18.114 12.990 16.200 1.00 83.19 97 ASP A N 1
ATOM 770 C CA . ASP A 1 97 ? -17.641 12.869 17.583 1.00 83.19 97 ASP A CA 1
ATOM 771 C C . ASP A 1 97 ? -18.684 13.329 18.607 1.00 83.19 97 ASP A C 1
ATOM 773 O O . ASP A 1 97 ? -18.503 13.137 19.814 1.00 83.19 97 ASP A O 1
ATOM 777 N N . SER A 1 98 ? -19.818 13.844 18.128 1.00 87.06 98 SER A N 1
ATOM 778 C CA . SER A 1 98 ? -20.952 14.237 18.954 1.00 87.06 98 SER A CA 1
ATOM 779 C C . SER A 1 98 ? -21.445 13.113 19.874 1.00 87.06 98 SER A C 1
ATOM 781 O O . SER A 1 98 ? -21.359 11.912 19.587 1.00 87.06 98 SER A O 1
ATOM 783 N N . ARG A 1 99 ? -22.056 13.515 20.995 1.00 88.50 99 ARG A N 1
ATOM 784 C CA . ARG A 1 99 ? -22.711 12.590 21.933 1.00 88.50 99 ARG A CA 1
ATOM 785 C C . ARG A 1 99 ? -23.780 11.733 21.243 1.00 88.50 99 ARG A C 1
ATOM 787 O O . ARG A 1 99 ? -23.951 10.571 21.600 1.00 88.50 99 ARG A O 1
ATOM 794 N N . GLU A 1 100 ? -24.479 12.296 20.259 1.00 89.31 100 GLU A N 1
ATOM 795 C CA . GLU A 1 100 ? -25.465 11.579 19.446 1.00 89.31 100 GLU A CA 1
ATOM 796 C C . GLU A 1 100 ? -24.806 10.463 18.625 1.00 89.31 100 GLU A C 1
ATOM 798 O O . GLU A 1 100 ? -25.244 9.313 18.696 1.00 89.31 100 GLU A O 1
ATOM 803 N N . ALA A 1 101 ? -23.702 10.762 17.931 1.00 88.75 101 ALA A N 1
ATOM 804 C CA . ALA A 1 101 ? -22.932 9.767 17.188 1.00 88.75 101 ALA A CA 1
ATOM 805 C C . ALA A 1 101 ? -22.487 8.607 18.091 1.00 88.75 101 ALA A C 1
ATOM 807 O O . ALA A 1 101 ? -22.661 7.438 17.747 1.00 88.75 101 ALA A O 1
ATOM 808 N N . GLN A 1 102 ? -21.966 8.923 19.281 1.00 90.44 102 GLN A N 1
ATOM 809 C CA . GLN A 1 102 ? -21.542 7.923 20.265 1.00 90.44 102 GLN A CA 1
ATOM 810 C C . GLN A 1 102 ? -22.705 7.028 20.717 1.00 90.44 102 GLN A C 1
ATOM 812 O O . GLN A 1 102 ? -22.557 5.806 20.769 1.00 90.44 102 GLN A O 1
ATOM 817 N N . GLN A 1 103 ? -23.876 7.608 20.995 1.00 91.56 103 GLN A N 1
ATOM 818 C CA . GLN A 1 103 ? -25.069 6.847 21.378 1.00 91.56 103 GLN A CA 1
ATOM 819 C C . GLN A 1 103 ? -25.565 5.937 20.250 1.00 91.56 103 GLN A C 1
ATOM 821 O O . GLN A 1 103 ? -25.967 4.803 20.512 1.00 91.56 103 GLN A O 1
ATOM 826 N N . LEU A 1 104 ? -25.530 6.404 18.999 1.00 92.38 104 LEU A N 1
ATOM 827 C CA . LEU A 1 104 ? -25.894 5.585 17.842 1.00 92.38 104 LEU A CA 1
ATOM 828 C C . LEU A 1 104 ? -24.916 4.421 17.652 1.00 92.38 104 LEU A C 1
ATOM 830 O O . LEU A 1 104 ? -25.364 3.291 17.464 1.00 92.38 104 LEU A O 1
ATOM 834 N N . ARG A 1 105 ? -23.604 4.652 17.800 1.00 93.31 105 ARG A N 1
ATOM 835 C CA . ARG A 1 105 ? -22.589 3.583 17.763 1.00 93.31 105 ARG A CA 1
ATOM 836 C C . ARG A 1 105 ? -22.836 2.520 18.835 1.00 93.31 105 ARG A C 1
ATOM 838 O O . ARG A 1 105 ? -22.824 1.332 18.522 1.00 93.31 105 ARG A O 1
ATOM 845 N N . GLN A 1 106 ? -23.128 2.935 20.070 1.00 93.19 106 GLN A N 1
ATOM 846 C CA . GLN A 1 106 ? -23.435 2.021 21.178 1.00 93.19 106 GLN A CA 1
ATOM 847 C C . GLN A 1 106 ? -24.699 1.184 20.939 1.00 93.19 106 GLN A C 1
ATOM 849 O O . GLN A 1 106 ? -24.766 0.045 21.392 1.00 93.19 106 GLN A O 1
ATOM 854 N N . LYS A 1 107 ? -25.694 1.721 20.221 1.00 93.62 107 LYS A N 1
ATOM 855 C CA . LYS A 1 107 ? -26.908 0.979 19.843 1.00 93.62 107 LYS A CA 1
ATOM 856 C C . LYS A 1 107 ? -26.685 0.046 18.653 1.00 93.62 107 LYS A C 1
ATOM 858 O O . LYS A 1 107 ? -27.263 -1.035 18.619 1.00 93.62 107 LYS A O 1
ATOM 863 N N . LEU A 1 108 ? -25.869 0.461 17.685 1.00 94.06 108 LEU A N 1
ATOM 864 C CA . LEU A 1 108 ? -25.623 -0.287 16.454 1.00 94.06 108 LEU A CA 1
ATOM 865 C C . LEU A 1 108 ? -24.696 -1.486 16.679 1.00 94.06 108 LEU A C 1
ATOM 867 O O . LEU A 1 108 ? -24.955 -2.564 16.151 1.00 94.06 108 LEU A O 1
ATOM 871 N N . LEU A 1 109 ? -23.640 -1.324 17.479 1.00 94.88 109 LEU A N 1
ATOM 872 C CA . LEU A 1 109 ? -22.622 -2.360 17.664 1.00 94.88 109 LEU A CA 1
ATOM 873 C C . LEU A 1 109 ? -23.199 -3.715 18.138 1.00 94.88 109 LEU A C 1
ATOM 875 O O . LEU A 1 109 ? -22.886 -4.721 17.500 1.00 94.88 109 LEU A O 1
ATOM 879 N N . PRO A 1 110 ? -24.081 -3.792 19.159 1.00 95.75 110 PRO A N 1
ATOM 880 C CA . PRO A 1 110 ? -24.685 -5.063 19.567 1.00 95.75 110 PRO A CA 1
ATOM 881 C C . PRO A 1 110 ? -25.517 -5.729 18.461 1.00 95.75 110 PRO A C 1
ATOM 883 O O . PRO A 1 110 ? -25.554 -6.956 18.365 1.00 95.75 110 PRO A O 1
ATOM 886 N N . LEU A 1 111 ? -26.167 -4.936 17.600 1.00 95.06 111 LEU A N 1
ATOM 887 C CA . LEU A 1 111 ? -26.931 -5.454 16.463 1.00 95.06 111 LEU A CA 1
ATOM 888 C C . LEU A 1 111 ? -26.004 -6.067 15.410 1.00 95.06 111 LEU A C 1
ATOM 890 O O . LEU A 1 111 ? -26.293 -7.146 14.904 1.00 95.06 111 LEU A O 1
ATOM 894 N N . LEU A 1 112 ? -24.873 -5.428 15.106 1.00 94.56 112 LEU A N 1
ATOM 895 C CA . LEU A 1 112 ? -23.907 -5.979 14.149 1.00 94.56 112 LEU A CA 1
ATOM 896 C C . LEU A 1 112 ? -23.240 -7.252 14.683 1.00 94.56 112 LEU A C 1
ATOM 898 O O . LEU A 1 112 ? -23.105 -8.223 13.944 1.00 94.56 112 LEU A O 1
ATOM 902 N N . ILE A 1 113 ? -22.892 -7.274 15.975 1.00 94.31 113 ILE A N 1
ATOM 903 C CA . ILE A 1 113 ? -22.317 -8.455 16.635 1.00 94.31 113 ILE A CA 1
ATOM 904 C C . ILE A 1 113 ? -23.311 -9.623 16.622 1.00 94.31 113 ILE A C 1
ATOM 906 O O . ILE A 1 113 ? -22.954 -10.723 16.212 1.00 94.31 113 ILE A O 1
ATOM 910 N N . SER A 1 114 ? -24.565 -9.397 17.031 1.00 94.62 114 SER A N 1
ATOM 911 C CA . SER A 1 114 ? -25.582 -10.464 17.091 1.00 94.62 114 SER A CA 1
ATOM 912 C C . SER A 1 114 ? -25.942 -11.053 15.726 1.00 94.62 114 SER A C 1
ATOM 914 O O . SER A 1 114 ? -26.313 -12.221 15.654 1.00 94.62 114 SER A O 1
ATOM 916 N N . ASN A 1 115 ? -25.789 -10.280 14.648 1.00 92.94 115 ASN A N 1
ATOM 917 C CA . ASN A 1 115 ? -25.988 -10.753 13.277 1.00 92.94 115 ASN A CA 1
ATOM 918 C C . ASN A 1 115 ? -24.712 -11.306 12.623 1.00 92.94 115 ASN A C 1
ATOM 920 O O . ASN A 1 115 ? -24.751 -11.660 11.447 1.00 92.94 115 ASN A O 1
ATOM 924 N N . ASN A 1 116 ? -23.590 -11.377 13.350 1.00 90.25 116 ASN A N 1
ATOM 925 C CA . ASN A 1 116 ? -22.284 -11.759 12.809 1.00 90.25 116 ASN A CA 1
ATOM 926 C C . ASN A 1 116 ? -21.930 -10.980 11.524 1.00 90.25 116 ASN A C 1
ATOM 928 O O . ASN A 1 116 ? -21.444 -11.550 10.546 1.00 90.25 116 ASN A O 1
ATOM 932 N N . GLN A 1 117 ? -22.244 -9.679 11.506 1.00 93.81 117 GLN A N 1
ATOM 933 C CA . GLN A 1 117 ? -22.044 -8.836 10.333 1.00 93.81 117 GLN A CA 1
ATOM 934 C C . GLN A 1 117 ? -20.537 -8.647 10.083 1.00 93.81 117 GLN A C 1
ATOM 936 O O . GLN A 1 117 ? -19.858 -8.080 10.947 1.00 93.81 117 GLN A O 1
ATOM 941 N N . PRO A 1 118 ? -20.005 -9.054 8.913 1.00 94.38 118 PRO A N 1
ATOM 942 C CA . PRO A 1 118 ? -18.620 -8.776 8.564 1.00 94.38 118 PRO A CA 1
ATOM 943 C C . PRO A 1 118 ? -18.431 -7.285 8.276 1.00 94.38 118 PRO A C 1
ATOM 945 O O . PRO A 1 118 ? -19.310 -6.621 7.718 1.00 94.38 118 PRO A O 1
ATOM 948 N N . ILE A 1 119 ? -17.259 -6.764 8.630 1.00 95.44 119 ILE A N 1
ATOM 949 C CA . ILE A 1 119 ? -16.831 -5.420 8.256 1.00 95.44 119 ILE A CA 1
ATOM 950 C C . ILE A 1 119 ? -16.669 -5.377 6.734 1.00 95.44 119 ILE A C 1
ATOM 952 O O . ILE A 1 119 ? -15.954 -6.195 6.156 1.00 95.44 119 ILE A O 1
ATOM 956 N N . ASP A 1 120 ? -17.311 -4.403 6.089 1.00 95.81 120 ASP A N 1
ATOM 957 C CA . ASP A 1 120 ? -17.130 -4.151 4.660 1.00 95.81 120 ASP A CA 1
ATOM 958 C C . ASP A 1 120 ? -15.862 -3.317 4.436 1.00 95.81 120 ASP A C 1
ATOM 960 O O . ASP A 1 120 ? -15.783 -2.148 4.829 1.00 95.81 120 ASP A O 1
ATOM 964 N N . TYR A 1 121 ? -14.865 -3.914 3.780 1.00 95.12 121 TYR A N 1
ATOM 965 C CA . TYR A 1 121 ? -13.593 -3.256 3.498 1.00 95.12 121 TYR A CA 1
ATOM 966 C C . TYR A 1 121 ? -13.743 -2.045 2.563 1.00 95.12 121 TYR A C 1
ATOM 968 O O . TYR A 1 121 ? -12.910 -1.136 2.600 1.00 95.12 121 TYR A O 1
ATOM 976 N N . THR A 1 122 ? -14.797 -1.983 1.740 1.00 94.94 122 THR A N 1
ATOM 977 C CA . THR A 1 122 ? -14.996 -0.880 0.787 1.00 94.94 122 THR A CA 1
ATOM 978 C C . THR A 1 122 ? -15.194 0.464 1.496 1.00 94.94 122 THR A C 1
ATOM 980 O O . THR A 1 122 ? -14.745 1.497 1.000 1.00 94.94 122 THR A O 1
ATOM 983 N N . VAL A 1 123 ? -15.706 0.455 2.735 1.00 94.50 123 VAL A N 1
ATOM 984 C CA . VAL A 1 123 ? -15.832 1.633 3.619 1.00 94.50 123 VAL A CA 1
ATOM 985 C C . VAL A 1 123 ? -14.470 2.280 3.931 1.00 94.50 123 VAL A C 1
ATOM 987 O O . VAL A 1 123 ? -14.367 3.486 4.223 1.00 94.50 123 VAL A O 1
ATOM 990 N N . TYR A 1 124 ? -13.389 1.507 3.830 1.00 94.62 124 TYR A N 1
ATOM 991 C CA . TYR A 1 124 ? -12.021 1.968 4.054 1.00 94.62 124 TYR A CA 1
ATOM 992 C C . TYR A 1 124 ? -11.361 2.514 2.788 1.00 94.62 124 TYR A C 1
ATOM 994 O O . TYR A 1 124 ? -10.431 3.313 2.883 1.00 94.62 124 TYR A O 1
ATOM 1002 N N . LEU A 1 125 ? -11.918 2.247 1.611 1.00 93.06 125 LEU A N 1
ATOM 1003 C CA . LEU A 1 125 ? -11.410 2.753 0.340 1.00 93.06 125 LEU A CA 1
ATOM 1004 C C . LEU A 1 125 ? -11.961 4.144 -0.004 1.00 93.06 125 LEU A C 1
ATOM 1006 O O . LEU A 1 125 ? -12.850 4.686 0.659 1.00 93.06 125 LEU A O 1
ATOM 1010 N N . ILE A 1 126 ? -11.354 4.776 -1.008 1.00 87.50 126 ILE A N 1
ATOM 1011 C CA . ILE A 1 126 ? -11.859 6.004 -1.626 1.00 87.50 126 ILE A CA 1
ATOM 1012 C C . ILE A 1 126 ? -12.040 5.698 -3.109 1.00 87.50 126 ILE A C 1
ATOM 1014 O O . ILE A 1 126 ? -11.062 5.480 -3.823 1.00 87.50 126 ILE A O 1
ATOM 1018 N N . ASP A 1 127 ? -13.293 5.642 -3.547 1.00 77.44 127 ASP A N 1
ATOM 1019 C CA . ASP A 1 127 ? -13.642 5.163 -4.880 1.00 77.44 127 ASP A CA 1
ATOM 1020 C C . ASP A 1 127 ? -13.085 6.032 -6.009 1.00 77.44 127 ASP A C 1
ATOM 1022 O O . ASP A 1 127 ? -13.068 7.262 -5.930 1.00 77.44 127 ASP A O 1
ATOM 1026 N N . GLN A 1 128 ? -12.681 5.352 -7.089 1.00 68.44 128 GLN A N 1
ATOM 1027 C CA . GLN A 1 128 ? -12.347 5.922 -8.403 1.00 68.44 128 GLN A CA 1
ATOM 1028 C C . GLN A 1 128 ? -11.269 7.019 -8.401 1.00 68.44 128 GLN A C 1
ATOM 1030 O O . GLN A 1 128 ? -11.223 7.855 -9.304 1.00 68.44 128 GLN A O 1
ATOM 1035 N N . LYS A 1 129 ? -10.380 7.022 -7.404 1.00 79.00 129 LYS A N 1
ATOM 1036 C CA . LYS A 1 129 ? -9.264 7.968 -7.331 1.00 79.00 129 LYS A CA 1
ATOM 1037 C C . LYS A 1 129 ? -7.924 7.252 -7.387 1.00 79.00 129 LYS A C 1
ATOM 1039 O O . LYS A 1 129 ? -7.753 6.185 -6.806 1.00 79.00 129 LYS A O 1
ATOM 1044 N N . ASN A 1 130 ? -6.971 7.890 -8.066 1.00 85.44 130 ASN A N 1
ATOM 1045 C CA . ASN A 1 130 ? -5.572 7.472 -8.065 1.00 85.44 130 ASN A CA 1
ATOM 1046 C C . ASN A 1 130 ? -5.028 7.466 -6.625 1.00 85.44 130 ASN A C 1
ATOM 1048 O O . ASN A 1 130 ? -5.474 8.288 -5.819 1.00 85.44 130 ASN A O 1
ATOM 1052 N N . PRO A 1 131 ? -4.039 6.615 -6.302 1.00 90.75 131 PRO A N 1
ATOM 1053 C CA . PRO A 1 131 ? -3.447 6.531 -4.968 1.00 90.75 131 PRO A CA 1
ATOM 1054 C C . PRO A 1 131 ? -2.489 7.709 -4.704 1.00 90.75 131 PRO A C 1
ATOM 1056 O O . PRO A 1 131 ? -1.298 7.519 -4.475 1.00 90.75 131 PRO A O 1
ATOM 1059 N N . THR A 1 132 ? -2.995 8.944 -4.790 1.00 93.94 132 THR A N 1
ATOM 1060 C CA . THR A 1 132 ? -2.231 10.158 -4.476 1.00 93.94 132 THR A CA 1
ATOM 1061 C C . THR A 1 132 ? -1.886 10.202 -2.985 1.00 93.94 132 THR A C 1
ATOM 1063 O O . THR A 1 132 ? -2.549 9.533 -2.183 1.00 93.94 132 THR A O 1
ATOM 1066 N N . PRO A 1 133 ? -0.908 11.024 -2.568 1.00 94.25 133 PRO A N 1
ATOM 1067 C CA . PRO A 1 133 ? -0.567 11.181 -1.156 1.00 94.25 133 PRO A CA 1
ATOM 1068 C C . PRO A 1 133 ? -1.765 11.488 -0.242 1.00 94.25 133 PRO A C 1
ATOM 1070 O O . PRO A 1 133 ? -1.897 10.887 0.827 1.00 94.25 133 PRO A O 1
ATOM 1073 N N . ASP A 1 134 ? -2.683 12.358 -0.684 1.00 92.88 134 ASP A N 1
ATOM 1074 C CA . ASP A 1 134 ? -3.931 12.659 0.037 1.00 92.88 134 ASP A CA 1
ATOM 1075 C C . ASP A 1 134 ? -4.795 11.406 0.218 1.00 92.88 134 ASP A C 1
ATOM 1077 O O . ASP A 1 134 ? -5.265 11.116 1.317 1.00 92.88 134 ASP A O 1
ATOM 1081 N N . ILE A 1 135 ? -4.972 10.623 -0.848 1.00 93.69 135 ILE A N 1
ATOM 1082 C CA . ILE A 1 135 ? -5.795 9.413 -0.817 1.00 93.69 135 ILE A CA 1
ATOM 1083 C C . ILE A 1 135 ? -5.199 8.374 0.128 1.00 93.69 135 ILE A C 1
ATOM 1085 O O . ILE A 1 135 ? -5.930 7.828 0.953 1.00 93.69 135 ILE A O 1
ATOM 1089 N N . LEU A 1 136 ? -3.887 8.145 0.068 1.00 94.81 136 LEU A N 1
ATOM 1090 C CA . LEU A 1 136 ? -3.211 7.207 0.965 1.00 94.81 136 LEU A CA 1
ATOM 1091 C C . LEU A 1 136 ? -3.295 7.659 2.427 1.00 94.81 136 LEU A C 1
ATOM 1093 O O . LEU A 1 136 ? -3.630 6.856 3.296 1.00 94.81 136 LEU A O 1
ATOM 1097 N N . SER A 1 137 ? -3.085 8.950 2.691 1.00 93.69 137 SER A N 1
ATOM 1098 C CA . SER A 1 137 ? -3.206 9.519 4.039 1.00 93.69 137 SER A CA 1
ATOM 1099 C C . SER A 1 137 ? -4.621 9.364 4.587 1.00 93.69 137 SER A C 1
ATOM 1101 O O . SER A 1 137 ? -4.810 8.928 5.718 1.00 93.69 137 SER A O 1
ATOM 1103 N N . ARG A 1 138 ? -5.636 9.652 3.770 1.00 93.44 138 ARG A N 1
ATOM 1104 C CA . ARG A 1 138 ? -7.039 9.505 4.164 1.00 93.44 138 ARG A CA 1
ATOM 1105 C C . ARG A 1 138 ? -7.452 8.054 4.363 1.00 93.44 138 ARG A C 1
ATOM 1107 O O . ARG A 1 138 ? -8.303 7.808 5.206 1.00 93.44 138 ARG A O 1
ATOM 1114 N N . ILE A 1 139 ? -6.898 7.104 3.607 1.00 94.88 139 ILE A N 1
ATOM 1115 C CA . ILE A 1 139 ? -7.105 5.671 3.863 1.00 94.88 139 ILE A CA 1
ATOM 1116 C C . ILE A 1 139 ? -6.501 5.312 5.223 1.00 94.88 139 ILE A C 1
ATOM 1118 O O . ILE A 1 139 ? -7.202 4.767 6.070 1.00 94.88 139 ILE A O 1
ATOM 1122 N N . ALA A 1 140 ? -5.245 5.682 5.470 1.00 93.69 140 ALA A N 1
ATOM 1123 C CA . ALA A 1 140 ? -4.539 5.357 6.706 1.00 93.69 140 ALA A CA 1
ATOM 1124 C C . ALA A 1 140 ? -5.185 5.981 7.960 1.00 93.69 140 ALA A C 1
ATOM 1126 O O . ALA A 1 140 ? -5.279 5.332 9.001 1.00 93.69 140 ALA A O 1
ATOM 1127 N N . GLN A 1 141 ? -5.739 7.192 7.846 1.00 93.19 141 GLN A N 1
ATOM 1128 C CA . GLN A 1 141 ? -6.497 7.849 8.920 1.00 93.19 141 GLN A CA 1
ATOM 1129 C C . GLN A 1 141 ? -7.707 7.036 9.390 1.00 93.19 141 GLN A C 1
ATOM 1131 O O . GLN A 1 141 ? -8.039 7.074 10.573 1.00 93.19 141 GLN A O 1
ATOM 1136 N N . LYS A 1 142 ? -8.339 6.253 8.506 1.00 92.75 142 LYS A N 1
ATOM 1137 C CA . LYS A 1 142 ? -9.460 5.366 8.871 1.00 92.75 142 LYS A CA 1
ATOM 1138 C C . LYS A 1 142 ? -9.025 4.185 9.742 1.00 92.75 142 LYS A C 1
ATOM 1140 O O . LYS A 1 142 ? -9.867 3.579 10.401 1.00 92.75 142 LYS A O 1
ATOM 1145 N N . PHE A 1 143 ? -7.729 3.877 9.748 1.00 92.69 143 PHE A N 1
ATOM 1146 C CA . PHE A 1 143 ? -7.110 2.889 10.629 1.00 92.69 143 PHE A CA 1
ATOM 1147 C C . PHE A 1 143 ? -6.501 3.516 11.890 1.00 92.69 143 PHE A C 1
ATOM 1149 O O . PHE A 1 143 ? -6.220 2.793 12.832 1.00 92.69 143 PHE A O 1
ATOM 1156 N N . GLY A 1 144 ? -6.374 4.847 11.948 1.00 90.00 144 GLY A N 1
ATOM 1157 C CA . GLY A 1 144 ? -5.829 5.582 13.096 1.00 90.00 144 GLY A CA 1
ATOM 1158 C C . GLY A 1 144 ? -4.493 6.275 12.841 1.00 90.00 144 GLY A C 1
ATOM 1159 O O . GLY A 1 144 ? -4.051 7.093 13.649 1.00 90.00 144 GLY A O 1
ATOM 1160 N N . ILE A 1 145 ? -3.880 6.052 11.684 1.00 90.56 145 ILE A N 1
ATOM 1161 C CA . ILE A 1 145 ? -2.592 6.660 11.368 1.00 90.56 145 ILE A CA 1
ATOM 1162 C C . ILE A 1 145 ? -2.825 8.103 10.927 1.00 90.56 145 ILE A C 1
ATOM 1164 O O . ILE A 1 145 ? -3.375 8.367 9.857 1.00 90.56 145 ILE A O 1
ATOM 1168 N N . SER A 1 146 ? -2.402 9.056 11.757 1.00 85.12 146 SER A N 1
ATOM 1169 C CA . SER A 1 146 ? -2.638 10.481 11.496 1.00 85.12 146 SER A CA 1
ATOM 1170 C C . SER A 1 146 ? -1.943 10.975 10.224 1.00 85.12 146 SER A C 1
ATOM 1172 O O . SER A 1 146 ? -2.492 11.824 9.514 1.00 85.12 146 SER A O 1
ATOM 1174 N N . SER A 1 147 ? -0.748 10.444 9.935 1.00 86.12 147 SER A N 1
ATOM 1175 C CA . SER A 1 147 ? 0.071 10.891 8.816 1.00 86.12 147 SER A CA 1
ATOM 1176 C C . SER A 1 147 ? 1.175 9.896 8.425 1.00 86.12 147 SER A C 1
ATOM 1178 O O . SER A 1 147 ? 2.291 9.963 8.937 1.00 86.12 147 SER A O 1
ATOM 1180 N N . ILE A 1 148 ? 0.894 9.024 7.452 1.00 90.25 148 ILE A N 1
ATOM 1181 C CA . ILE A 1 148 ? 1.821 7.964 7.007 1.00 90.25 148 ILE A CA 1
ATOM 1182 C C . ILE A 1 148 ? 3.200 8.475 6.585 1.00 90.25 148 ILE A C 1
ATOM 1184 O O . ILE A 1 148 ? 4.206 7.903 6.973 1.00 90.25 148 ILE A O 1
ATOM 1188 N N . PHE A 1 149 ? 3.286 9.557 5.813 1.00 91.69 149 PHE A N 1
ATOM 1189 C CA . PHE A 1 149 ? 4.572 9.999 5.271 1.00 91.69 149 PHE A CA 1
ATOM 1190 C C . PHE A 1 149 ? 5.462 10.653 6.319 1.00 91.69 149 PHE A C 1
ATOM 1192 O O . PHE A 1 149 ? 6.678 10.597 6.207 1.00 91.69 149 PHE A O 1
ATOM 1199 N N . TRP A 1 150 ? 4.847 11.223 7.352 1.00 88.31 150 TRP A N 1
ATOM 1200 C CA . TRP A 1 150 ? 5.559 11.802 8.487 1.00 88.31 150 TRP A CA 1
ATOM 1201 C C . TRP A 1 150 ? 6.069 10.728 9.445 1.00 88.31 150 TRP A C 1
ATOM 1203 O O . TRP A 1 150 ? 7.142 10.888 10.011 1.00 88.31 150 TRP A O 1
ATOM 1213 N N . GLU A 1 151 ? 5.345 9.615 9.580 1.00 87.75 151 GLU A N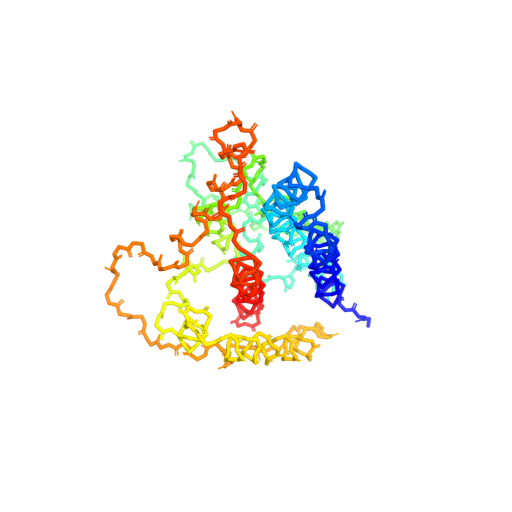 1
ATOM 1214 C CA . GLU A 1 151 ? 5.845 8.428 10.286 1.00 87.75 151 GLU A CA 1
ATOM 1215 C C . GLU A 1 151 ? 7.091 7.838 9.604 1.00 87.75 151 GLU A C 1
ATOM 1217 O O . GLU A 1 151 ? 7.912 7.204 10.258 1.00 87.75 151 GLU A O 1
ATOM 1222 N N . LEU A 1 152 ? 7.246 8.046 8.294 1.00 90.62 152 LEU A N 1
ATOM 1223 C CA . LEU A 1 152 ? 8.376 7.542 7.510 1.00 90.62 152 LEU A CA 1
ATOM 1224 C C . LEU A 1 152 ? 9.505 8.559 7.330 1.00 90.62 152 LEU A C 1
ATOM 1226 O O . LEU A 1 152 ? 10.578 8.179 6.862 1.00 90.62 152 LEU A O 1
ATOM 1230 N N . GLU A 1 153 ? 9.293 9.825 7.667 1.00 89.94 153 GLU A N 1
ATOM 1231 C CA . GLU A 1 153 ? 10.277 10.873 7.413 1.00 89.94 153 GLU A CA 1
ATOM 1232 C C . GLU A 1 153 ? 11.518 10.691 8.299 1.00 89.94 153 GLU A C 1
ATOM 1234 O O . GLU A 1 153 ? 11.415 10.369 9.485 1.00 89.94 153 GLU A O 1
ATOM 1239 N N . ASN A 1 154 ? 12.706 10.912 7.731 1.00 88.06 154 ASN A N 1
ATOM 1240 C CA . ASN A 1 154 ? 14.002 10.756 8.392 1.00 88.06 154 ASN A CA 1
ATOM 1241 C C . ASN A 1 154 ? 14.251 9.352 8.970 1.00 88.06 154 ASN A C 1
ATOM 1243 O O . ASN A 1 154 ? 15.095 9.185 9.847 1.00 88.06 154 ASN A O 1
ATOM 1247 N N . SER A 1 155 ? 13.516 8.341 8.522 1.00 91.50 155 SER A N 1
ATOM 1248 C CA . SER A 1 155 ? 13.689 6.959 8.966 1.00 91.50 155 SER A CA 1
ATOM 1249 C C . SER A 1 155 ? 14.847 6.267 8.235 1.00 91.50 155 SER A C 1
ATOM 1251 O O . SER A 1 155 ? 15.231 6.669 7.133 1.00 91.50 155 SER A O 1
ATOM 1253 N N . ASP A 1 156 ? 15.385 5.181 8.806 1.00 92.56 156 ASP A N 1
ATOM 1254 C CA . ASP A 1 156 ? 16.385 4.354 8.106 1.00 92.56 156 ASP A CA 1
ATOM 1255 C C . ASP A 1 156 ? 15.836 3.854 6.763 1.00 92.56 156 ASP A C 1
ATOM 1257 O O . ASP A 1 156 ? 16.530 3.883 5.748 1.00 92.56 156 ASP A O 1
ATOM 1261 N N . ILE A 1 157 ? 14.559 3.467 6.717 1.00 92.69 157 ILE A N 1
ATOM 1262 C CA . ILE A 1 157 ? 13.929 3.043 5.468 1.00 92.69 157 ILE A CA 1
ATOM 1263 C C . ILE A 1 157 ? 13.876 4.164 4.420 1.00 92.69 157 ILE A C 1
ATOM 1265 O O . ILE A 1 157 ? 14.203 3.894 3.268 1.00 92.69 157 ILE A O 1
ATOM 1269 N N . GLU A 1 158 ? 13.555 5.410 4.784 1.00 93.88 158 GLU A N 1
ATOM 1270 C CA . GLU A 1 158 ? 13.631 6.543 3.848 1.00 93.88 158 GLU A CA 1
ATOM 1271 C C . GLU A 1 158 ? 15.056 6.720 3.321 1.00 93.88 158 GLU A C 1
ATOM 1273 O O . GLU A 1 158 ? 15.271 6.752 2.106 1.00 93.88 158 GLU A O 1
ATOM 1278 N N . ALA A 1 159 ? 16.033 6.743 4.232 1.00 93.31 159 ALA A N 1
ATOM 1279 C CA . ALA A 1 159 ? 17.438 6.912 3.890 1.00 93.31 159 ALA A CA 1
ATOM 1280 C C . ALA A 1 159 ? 17.937 5.820 2.933 1.00 93.31 159 ALA A C 1
ATOM 1282 O O . ALA A 1 159 ? 18.709 6.107 2.018 1.00 93.31 159 ALA A O 1
ATOM 1283 N N . LYS A 1 160 ? 17.496 4.565 3.104 1.00 95.12 160 LYS A N 1
ATOM 1284 C CA . LYS A 1 160 ? 17.845 3.476 2.183 1.00 95.12 160 LYS A CA 1
ATOM 1285 C C . LYS A 1 160 ? 17.078 3.574 0.873 1.00 95.12 160 LYS A C 1
ATOM 1287 O O . LYS A 1 160 ? 17.731 3.567 -0.169 1.00 95.12 160 LYS A O 1
ATOM 1292 N N . LEU A 1 161 ? 15.746 3.683 0.902 1.00 94.56 161 LEU A N 1
ATOM 1293 C CA . LEU A 1 161 ? 14.882 3.678 -0.289 1.00 94.56 161 LEU A CA 1
ATOM 1294 C C . LEU A 1 161 ? 15.189 4.825 -1.254 1.00 94.56 161 LEU A C 1
ATOM 1296 O O . LEU A 1 161 ? 15.118 4.634 -2.467 1.00 94.56 161 LEU A O 1
ATOM 1300 N N . PHE A 1 162 ? 15.561 5.994 -0.738 1.00 94.25 162 PHE A N 1
ATOM 1301 C CA . PHE A 1 162 ? 15.902 7.157 -1.555 1.00 94.25 162 PHE A CA 1
ATOM 1302 C C . PHE A 1 162 ? 17.407 7.353 -1.758 1.00 94.25 162 PHE A C 1
ATOM 1304 O O . PHE A 1 162 ? 17.813 8.369 -2.312 1.00 94.25 162 PHE A O 1
ATOM 1311 N N . SER A 1 163 ? 18.233 6.371 -1.383 1.00 92.25 163 SER A N 1
ATOM 1312 C CA . SER A 1 163 ? 19.657 6.385 -1.720 1.00 92.25 163 SER A CA 1
ATOM 1313 C C . SER A 1 163 ? 19.922 6.035 -3.189 1.00 92.25 163 SER A C 1
ATOM 1315 O O . SER A 1 163 ? 19.215 5.233 -3.813 1.00 92.25 163 SER A O 1
ATOM 1317 N N . ASP A 1 164 ? 21.041 6.547 -3.702 1.00 89.94 164 ASP A N 1
ATOM 1318 C CA . ASP A 1 164 ? 21.570 6.223 -5.032 1.00 89.94 164 ASP A CA 1
ATOM 1319 C C . ASP A 1 164 ? 22.195 4.820 -5.123 1.00 89.94 164 ASP A C 1
ATOM 1321 O O . ASP A 1 164 ? 22.762 4.465 -6.157 1.00 89.94 164 ASP A O 1
ATOM 1325 N N . VAL A 1 165 ? 22.119 4.011 -4.057 1.00 93.31 165 VAL A N 1
ATOM 1326 C CA . VAL A 1 165 ? 22.776 2.701 -3.949 1.00 93.31 165 VAL A CA 1
ATOM 1327 C C . VAL A 1 165 ? 21.738 1.579 -4.118 1.00 93.31 165 VAL A C 1
ATOM 1329 O O . VAL A 1 165 ? 21.052 1.229 -3.153 1.00 93.31 165 VAL A O 1
ATOM 1332 N N . PRO A 1 166 ? 21.618 0.945 -5.307 1.00 93.00 166 PRO A N 1
ATOM 1333 C CA . PRO A 1 166 ? 20.563 -0.041 -5.567 1.00 93.00 166 PRO A CA 1
ATOM 1334 C C . PRO A 1 166 ? 20.625 -1.266 -4.653 1.00 93.00 166 PRO A C 1
ATOM 1336 O O . PRO A 1 166 ? 19.592 -1.778 -4.229 1.00 93.00 166 PRO A O 1
ATOM 1339 N N . SER A 1 167 ? 21.831 -1.726 -4.309 1.00 94.50 167 SER A N 1
ATOM 1340 C CA . SER A 1 167 ? 22.014 -2.860 -3.397 1.00 94.50 167 SER A CA 1
ATOM 1341 C C . SER A 1 167 ? 21.482 -2.561 -1.996 1.00 94.50 167 SER A C 1
ATOM 1343 O O . SER A 1 167 ? 20.824 -3.415 -1.410 1.00 94.50 167 SER A O 1
ATOM 1345 N N . ALA A 1 168 ? 21.693 -1.343 -1.488 1.00 93.88 168 ALA A N 1
ATOM 1346 C CA . ALA A 1 168 ? 21.191 -0.922 -0.184 1.00 93.88 168 ALA A CA 1
ATOM 1347 C C . ALA A 1 168 ? 19.657 -0.856 -0.163 1.00 93.88 168 ALA A C 1
ATOM 1349 O O . ALA A 1 168 ? 19.043 -1.327 0.794 1.00 93.88 168 ALA A O 1
ATOM 1350 N N . ARG A 1 169 ? 19.031 -0.345 -1.236 1.00 94.81 169 ARG A N 1
ATOM 1351 C CA . ARG A 1 169 ? 17.565 -0.372 -1.388 1.00 94.81 169 ARG A CA 1
ATOM 1352 C C . ARG A 1 169 ? 17.019 -1.793 -1.355 1.00 94.81 169 ARG A C 1
ATOM 1354 O O . ARG A 1 169 ? 16.155 -2.095 -0.540 1.00 94.81 169 ARG A O 1
ATOM 1361 N N . ARG A 1 170 ? 17.536 -2.670 -2.220 1.00 95.25 170 ARG A N 1
ATOM 1362 C CA . ARG A 1 170 ? 17.053 -4.054 -2.352 1.00 95.25 170 ARG A CA 1
ATOM 1363 C C . ARG A 1 170 ? 17.252 -4.850 -1.070 1.00 95.25 170 ARG A C 1
ATOM 1365 O O . ARG A 1 170 ? 16.343 -5.564 -0.658 1.00 95.25 170 ARG A O 1
ATOM 1372 N N . GLN A 1 171 ? 18.393 -4.671 -0.403 1.00 95.38 171 GLN A N 1
ATOM 1373 C CA . GLN A 1 171 ? 18.642 -5.275 0.902 1.00 95.38 171 GLN A CA 1
ATOM 1374 C C . GLN A 1 171 ? 17.594 -4.827 1.926 1.00 95.38 171 GLN A C 1
ATOM 1376 O O . GLN A 1 171 ? 17.037 -5.673 2.623 1.00 95.38 171 GLN A O 1
ATOM 1381 N N . LYS A 1 172 ? 17.278 -3.525 1.984 1.00 95.00 172 LYS A N 1
ATOM 1382 C CA . LYS A 1 172 ? 1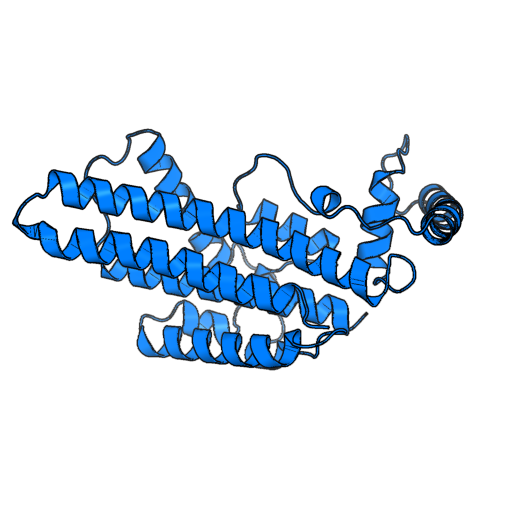6.270 -3.007 2.915 1.00 95.00 172 LYS A CA 1
ATOM 1383 C C . LYS A 1 172 ? 14.870 -3.546 2.615 1.00 95.00 172 LYS A C 1
ATOM 1385 O O . LYS A 1 172 ? 14.169 -3.969 3.526 1.00 95.00 172 LYS A O 1
ATOM 1390 N N . ILE A 1 173 ? 14.477 -3.596 1.343 1.00 95.56 173 ILE A N 1
ATOM 1391 C CA . ILE A 1 173 ? 13.188 -4.163 0.910 1.00 95.56 173 ILE A CA 1
ATOM 1392 C C . ILE A 1 173 ? 13.080 -5.636 1.320 1.00 95.56 173 ILE A C 1
ATOM 1394 O O . ILE A 1 173 ? 12.058 -6.053 1.863 1.00 95.56 173 ILE A O 1
ATOM 1398 N N . GLN A 1 174 ? 14.139 -6.419 1.102 1.00 95.31 174 GLN A N 1
ATOM 1399 C CA . GLN A 1 174 ? 14.169 -7.834 1.464 1.00 95.31 174 GLN A CA 1
ATOM 1400 C C . GLN A 1 174 ? 14.129 -8.050 2.983 1.00 95.31 174 GLN A C 1
ATOM 1402 O O . GLN A 1 174 ? 13.449 -8.969 3.444 1.00 95.31 174 GLN A O 1
ATOM 1407 N N . GLU A 1 175 ? 14.821 -7.211 3.758 1.00 95.19 175 GLU A N 1
ATOM 1408 C CA . GLU A 1 175 ? 14.773 -7.216 5.225 1.00 95.19 175 GLU A CA 1
ATOM 1409 C C . GLU A 1 175 ? 13.330 -7.035 5.720 1.00 95.19 175 GLU A C 1
ATOM 1411 O O . GLU A 1 175 ? 12.817 -7.879 6.458 1.00 95.19 175 GLU A O 1
ATOM 1416 N N . ILE A 1 176 ? 12.645 -5.990 5.243 1.00 95.31 176 ILE A N 1
ATOM 1417 C CA . ILE A 1 176 ? 11.260 -5.685 5.626 1.00 95.31 176 ILE A CA 1
ATOM 1418 C C . ILE A 1 176 ? 10.324 -6.815 5.203 1.00 95.31 176 ILE A C 1
ATOM 1420 O O . ILE A 1 176 ? 9.522 -7.283 6.008 1.00 95.31 176 ILE A O 1
ATOM 1424 N N . ARG A 1 177 ? 10.448 -7.298 3.962 1.00 95.06 177 ARG A N 1
ATOM 1425 C CA . ARG A 1 177 ? 9.614 -8.386 3.442 1.00 95.06 177 ARG A CA 1
ATOM 1426 C C . ARG A 1 177 ? 9.756 -9.654 4.286 1.00 95.06 177 ARG A C 1
ATOM 1428 O O . ARG A 1 177 ? 8.755 -10.285 4.604 1.00 95.06 177 ARG A O 1
ATOM 1435 N N . SER A 1 178 ? 10.982 -10.018 4.662 1.00 94.00 178 SER A N 1
ATOM 1436 C CA . SER A 1 178 ? 11.244 -11.219 5.466 1.00 94.00 178 SER A CA 1
ATOM 1437 C C . SER A 1 178 ? 10.629 -11.109 6.863 1.00 94.00 178 SER A C 1
ATOM 1439 O O . SER A 1 178 ? 10.057 -12.076 7.362 1.00 94.00 178 SER A O 1
ATOM 1441 N N . LEU A 1 179 ? 10.692 -9.924 7.477 1.00 93.25 179 LEU A N 1
ATOM 1442 C CA . LEU A 1 179 ? 10.035 -9.671 8.759 1.00 93.25 179 LEU A CA 1
ATOM 1443 C C . LEU A 1 179 ? 8.512 -9.702 8.640 1.00 93.25 179 LEU A C 1
ATOM 1445 O O . LEU A 1 179 ? 7.866 -10.352 9.455 1.00 93.25 179 LEU A O 1
ATOM 1449 N N . LEU A 1 180 ? 7.941 -9.080 7.606 1.00 93.69 180 LEU A N 1
ATOM 1450 C CA . LEU A 1 180 ? 6.501 -9.115 7.343 1.00 93.69 180 LEU A CA 1
ATOM 1451 C C . LEU A 1 180 ? 5.989 -10.543 7.139 1.00 93.69 180 LEU A C 1
ATOM 1453 O O . LEU A 1 180 ? 4.949 -10.891 7.681 1.00 93.69 180 LEU A O 1
ATOM 1457 N N . GLN A 1 181 ? 6.728 -11.401 6.432 1.00 93.19 181 GLN A N 1
ATOM 1458 C CA . GLN A 1 181 ? 6.347 -12.810 6.285 1.00 93.19 181 GLN A CA 1
ATOM 1459 C C . GLN A 1 181 ? 6.243 -13.535 7.628 1.00 93.19 181 GLN A C 1
ATOM 1461 O O . GLN A 1 181 ? 5.333 -14.331 7.824 1.00 93.19 181 GLN A O 1
ATOM 1466 N N . ILE A 1 182 ? 7.156 -13.262 8.560 1.00 91.62 182 ILE A N 1
ATOM 1467 C CA . ILE A 1 182 ? 7.127 -13.866 9.897 1.00 91.62 182 ILE A CA 1
ATOM 1468 C C . ILE A 1 182 ? 5.978 -13.268 10.714 1.00 91.62 182 ILE A C 1
ATOM 1470 O O . ILE A 1 182 ? 5.178 -13.996 11.301 1.00 91.62 182 ILE A O 1
ATOM 1474 N N . ASN A 1 183 ? 5.888 -11.941 10.728 1.00 90.56 183 ASN A N 1
ATOM 1475 C CA . ASN A 1 183 ? 5.019 -11.201 11.630 1.00 90.56 183 ASN A CA 1
ATOM 1476 C C . ASN A 1 183 ? 3.551 -11.188 11.204 1.00 90.56 183 ASN A C 1
ATOM 1478 O O . ASN A 1 183 ? 2.659 -11.056 12.043 1.00 90.56 183 ASN A O 1
ATOM 1482 N N . CYS A 1 184 ? 3.292 -11.368 9.911 1.00 91.25 184 CYS A N 1
ATOM 1483 C CA . CYS A 1 184 ? 1.951 -11.484 9.368 1.00 91.25 184 CYS A CA 1
ATOM 1484 C C . CYS A 1 184 ? 1.502 -12.938 9.183 1.00 91.25 184 CYS A C 1
ATOM 1486 O O . CYS A 1 184 ? 0.352 -13.136 8.812 1.00 91.25 184 CYS A O 1
ATOM 1488 N N . ALA A 1 185 ? 2.336 -13.953 9.456 1.00 90.50 185 ALA A N 1
ATOM 1489 C CA . ALA A 1 185 ? 1.981 -15.366 9.251 1.00 90.50 185 ALA A CA 1
ATOM 1490 C C . ALA A 1 185 ? 0.786 -15.833 10.096 1.00 90.50 185 ALA A C 1
ATOM 1492 O O . ALA A 1 185 ? 0.069 -16.760 9.714 1.00 90.50 185 ALA A O 1
ATOM 1493 N N . ASN A 1 186 ? 0.589 -15.215 11.262 1.00 89.81 186 ASN A N 1
ATOM 1494 C CA . ASN A 1 186 ? -0.482 -15.540 12.193 1.00 89.81 186 ASN A CA 1
ATOM 1495 C C . ASN A 1 186 ? -1.196 -14.268 12.648 1.00 89.81 186 ASN A C 1
ATOM 1497 O O . ASN A 1 186 ? -0.627 -13.179 12.623 1.00 89.81 186 ASN A O 1
ATOM 1501 N N . PHE A 1 187 ? -2.442 -14.438 13.089 1.00 88.56 187 PHE A N 1
ATOM 1502 C CA . PHE A 1 187 ? -3.252 -13.365 13.643 1.00 88.56 187 PHE A CA 1
ATOM 1503 C C . PHE A 1 187 ? -3.470 -13.577 15.155 1.00 88.56 187 PHE A C 1
ATOM 1505 O O . PHE A 1 187 ? -3.795 -14.700 15.556 1.00 88.56 187 PHE A O 1
ATOM 1512 N N . PRO A 1 188 ? -3.347 -12.541 16.009 1.00 89.50 188 PRO A N 1
ATOM 1513 C CA . PRO A 1 188 ? -2.979 -11.159 15.680 1.00 89.50 188 PRO A CA 1
ATOM 1514 C C . PRO A 1 188 ? -1.537 -11.035 15.182 1.00 89.50 188 PRO A C 1
ATOM 1516 O O . PRO A 1 188 ? -0.679 -11.826 15.570 1.00 89.50 188 PRO A O 1
ATOM 1519 N N . TYR A 1 189 ? -1.296 -10.040 14.329 1.00 90.25 189 TYR A N 1
ATOM 1520 C CA . TYR A 1 189 ? 0.040 -9.768 13.807 1.00 90.25 189 TYR A CA 1
ATOM 1521 C C . TYR A 1 189 ? 0.989 -9.334 14.925 1.00 90.25 189 TYR A C 1
ATOM 1523 O O . TYR A 1 189 ? 0.574 -8.702 15.901 1.00 90.25 189 TYR A O 1
ATOM 1531 N N . THR A 1 190 ? 2.270 -9.647 14.764 1.00 88.62 190 THR A N 1
ATOM 1532 C CA . THR A 1 190 ? 3.327 -9.177 15.663 1.00 88.62 190 THR A CA 1
ATOM 1533 C C . THR A 1 190 ? 3.984 -7.907 15.135 1.00 88.62 190 THR A C 1
ATOM 1535 O O . THR A 1 190 ? 3.971 -7.614 13.939 1.00 88.62 190 THR A O 1
ATOM 1538 N N . ASP A 1 191 ? 4.560 -7.129 16.050 1.00 83.62 191 ASP A N 1
ATOM 1539 C CA . ASP A 1 191 ? 5.150 -5.836 15.720 1.00 83.62 191 ASP A CA 1
ATOM 1540 C C . ASP A 1 191 ? 6.338 -5.970 14.747 1.00 83.62 191 ASP A C 1
ATOM 1542 O O . ASP A 1 191 ? 7.283 -6.728 14.977 1.00 83.62 191 ASP A O 1
ATOM 1546 N N . SER A 1 192 ? 6.282 -5.195 13.661 1.00 86.00 192 SER A N 1
ATOM 1547 C CA . SER A 1 192 ? 7.342 -5.068 12.653 1.00 86.00 192 SER A CA 1
ATOM 1548 C C . SER A 1 192 ? 8.003 -3.686 12.665 1.00 86.00 192 SER A C 1
ATOM 1550 O O . SER A 1 192 ? 8.875 -3.422 11.844 1.00 86.00 192 SER A O 1
ATOM 1552 N N . SER A 1 193 ? 7.606 -2.787 13.567 1.00 84.19 193 SER A N 1
ATOM 1553 C CA . SER A 1 193 ? 7.956 -1.363 13.545 1.00 84.19 193 SER A CA 1
ATOM 1554 C C . SER A 1 193 ? 9.459 -1.083 13.642 1.00 84.19 193 SER A C 1
ATOM 1556 O O . SER A 1 193 ? 9.950 -0.092 13.093 1.00 84.19 193 SER A O 1
ATOM 1558 N N . SER A 1 194 ? 10.212 -1.969 14.298 1.00 85.75 194 SER A N 1
ATOM 1559 C CA . SER A 1 194 ? 11.655 -1.823 14.512 1.00 85.75 194 SER A CA 1
ATOM 1560 C C . SER A 1 194 ? 12.450 -1.765 13.204 1.00 85.75 194 SER A C 1
ATOM 1562 O O . SER A 1 194 ? 13.429 -1.020 13.126 1.00 85.75 194 SER A O 1
ATOM 1564 N N . VAL A 1 195 ? 11.996 -2.457 12.150 1.00 87.56 195 VAL A N 1
ATOM 1565 C CA . VAL A 1 195 ? 12.670 -2.464 10.839 1.00 87.56 195 VAL A CA 1
ATOM 1566 C C . VAL A 1 195 ? 12.673 -1.091 10.175 1.00 87.56 195 VAL A C 1
ATOM 1568 O O . VAL A 1 195 ? 13.549 -0.790 9.363 1.00 87.56 195 VAL A O 1
ATOM 1571 N N . MET A 1 196 ? 11.706 -0.243 10.520 1.00 88.81 196 MET A N 1
ATOM 1572 C CA . MET A 1 196 ? 11.547 1.068 9.905 1.00 88.81 196 MET A CA 1
ATOM 1573 C C . MET A 1 196 ? 12.648 2.030 10.352 1.00 88.81 196 MET A C 1
ATOM 1575 O O . MET A 1 196 ? 12.981 2.955 9.618 1.00 88.81 196 MET A O 1
ATOM 1579 N N . GLY A 1 197 ? 13.228 1.821 11.543 1.00 88.31 197 GLY A N 1
ATOM 1580 C CA . GLY A 1 197 ? 14.242 2.716 12.098 1.00 88.31 197 GLY A CA 1
ATOM 1581 C C . GLY A 1 197 ? 13.731 4.153 12.231 1.00 88.31 197 GLY A C 1
ATOM 1582 O O . GLY A 1 197 ? 14.435 5.090 11.865 1.00 88.31 197 GLY A O 1
ATOM 1583 N N . ARG A 1 198 ? 12.479 4.327 12.682 1.00 87.56 198 ARG A N 1
ATOM 1584 C CA . ARG A 1 198 ? 11.858 5.650 12.836 1.00 87.56 198 ARG A CA 1
ATOM 1585 C C . ARG A 1 198 ? 12.563 6.465 13.915 1.00 87.56 198 ARG A C 1
ATOM 1587 O O . ARG A 1 198 ? 12.961 5.950 14.964 1.00 87.56 198 ARG A O 1
ATOM 1594 N N . HIS A 1 199 ? 12.666 7.763 13.675 1.00 78.56 199 HIS A N 1
ATOM 1595 C CA . HIS A 1 199 ? 13.159 8.735 14.642 1.00 78.56 199 HIS A CA 1
ATOM 1596 C C . HIS A 1 199 ? 12.020 9.645 15.100 1.00 78.56 199 HIS A C 1
ATOM 1598 O O . HIS A 1 199 ? 10.951 9.677 14.494 1.00 78.56 199 HIS A O 1
ATOM 1604 N N . LYS A 1 200 ? 12.218 10.371 16.210 1.00 67.00 200 LYS A N 1
ATOM 1605 C CA . LYS A 1 200 ? 11.197 11.315 16.681 1.00 67.00 200 LYS A CA 1
ATOM 1606 C C . LYS A 1 200 ? 10.917 12.341 15.576 1.00 67.00 200 LYS A C 1
ATOM 1608 O O . LYS A 1 200 ? 11.884 12.920 15.074 1.00 67.00 200 LYS A O 1
ATOM 1613 N N . PRO A 1 201 ? 9.641 12.601 15.245 1.00 61.41 201 PRO A N 1
ATOM 1614 C CA . PRO A 1 201 ? 9.300 13.545 14.195 1.00 61.41 201 PRO A CA 1
ATOM 1615 C C . PRO A 1 201 ? 9.892 14.919 14.521 1.00 61.41 201 PRO A C 1
ATOM 1617 O O . PRO A 1 201 ? 9.732 15.437 15.632 1.00 61.41 201 PRO A O 1
ATOM 1620 N N . GLN A 1 202 ? 10.608 15.500 13.557 1.00 60.97 202 GLN A N 1
ATOM 1621 C CA . GLN A 1 202 ? 11.013 16.901 13.630 1.00 60.97 202 GLN A CA 1
ATOM 1622 C C . GLN A 1 202 ? 9.799 17.801 13.337 1.00 60.97 202 GLN A C 1
ATOM 1624 O O . GLN A 1 202 ? 8.707 17.322 13.024 1.00 60.97 202 GLN A O 1
ATOM 1629 N N . LYS A 1 203 ? 9.937 19.124 13.516 1.00 63.44 203 LYS A N 1
ATOM 1630 C CA . LYS A 1 203 ? 8.848 20.071 13.212 1.00 63.44 203 LYS A CA 1
ATOM 1631 C C . LYS A 1 203 ? 8.304 19.805 11.805 1.00 63.44 203 LYS A C 1
ATOM 1633 O O . LYS A 1 203 ? 9.098 19.687 10.880 1.00 63.44 203 LYS A O 1
ATOM 1638 N N . LYS A 1 204 ? 6.971 19.801 11.662 1.00 62.59 204 LYS A N 1
ATOM 1639 C CA . LYS A 1 204 ? 6.293 19.687 10.363 1.00 62.59 204 LYS A CA 1
ATOM 1640 C C . LYS A 1 204 ? 6.907 20.670 9.354 1.00 62.59 204 LYS A C 1
ATOM 1642 O O . LYS A 1 204 ? 6.776 21.883 9.517 1.00 62.59 204 LYS A O 1
ATOM 1647 N N . SER A 1 205 ? 7.596 20.122 8.363 1.00 61.91 205 SER A N 1
ATOM 1648 C CA . SER A 1 205 ? 8.044 20.765 7.126 1.00 61.91 205 SER A CA 1
ATOM 1649 C C . SER A 1 205 ? 6.937 20.684 6.061 1.00 61.91 205 SER A C 1
ATOM 1651 O O . SER A 1 205 ? 5.836 20.192 6.314 1.00 61.91 205 SER A O 1
ATOM 1653 N N . ASN A 1 206 ? 7.225 21.198 4.868 1.00 73.88 206 ASN A N 1
ATOM 1654 C CA . ASN A 1 206 ? 6.441 20.948 3.658 1.00 73.88 206 ASN A CA 1
ATOM 1655 C C . ASN A 1 206 ? 6.500 19.457 3.246 1.00 73.88 206 ASN A C 1
ATOM 1657 O O . ASN A 1 206 ? 7.082 18.644 3.957 1.00 73.88 206 ASN A O 1
ATOM 1661 N N . ARG A 1 207 ? 5.864 19.121 2.109 1.00 85.75 207 ARG A N 1
ATOM 1662 C CA . ARG A 1 207 ? 5.794 17.775 1.499 1.00 85.75 207 ARG A CA 1
ATOM 1663 C C . ARG A 1 207 ? 7.056 16.936 1.704 1.00 85.75 207 ARG A C 1
ATOM 1665 O O . ARG A 1 207 ? 8.160 17.426 1.479 1.00 85.75 207 ARG A O 1
ATOM 1672 N N . THR A 1 208 ? 6.870 15.661 2.035 1.00 91.06 208 THR A N 1
ATOM 1673 C CA . THR A 1 208 ? 7.981 14.708 2.156 1.00 91.06 208 THR A CA 1
ATOM 1674 C C . THR A 1 208 ? 8.427 14.175 0.790 1.00 91.06 208 THR A C 1
ATOM 1676 O O . THR A 1 208 ? 7.693 14.236 -0.204 1.00 91.06 208 THR A O 1
ATOM 1679 N N . ILE A 1 209 ? 9.615 13.562 0.750 1.00 92.75 209 ILE A N 1
ATOM 1680 C CA . ILE A 1 209 ? 10.153 12.918 -0.458 1.00 92.75 209 ILE A CA 1
ATOM 1681 C C . ILE A 1 209 ? 9.254 11.781 -0.974 1.00 92.75 209 ILE A C 1
ATOM 1683 O O . ILE A 1 209 ? 9.160 11.557 -2.182 1.00 92.75 209 ILE A O 1
ATOM 1687 N N . TYR A 1 210 ? 8.531 11.097 -0.081 1.00 94.25 210 TYR A N 1
ATOM 1688 C CA . TYR A 1 210 ? 7.546 10.085 -0.463 1.00 94.25 210 TYR A CA 1
ATOM 1689 C C . TYR A 1 210 ? 6.384 10.700 -1.237 1.00 94.25 210 TYR A C 1
ATOM 1691 O O . TYR A 1 210 ? 5.963 10.159 -2.259 1.00 94.25 210 TYR A O 1
ATOM 1699 N N . GLU A 1 211 ? 5.875 11.841 -0.771 1.00 94.56 211 GLU A N 1
ATOM 1700 C CA . GLU A 1 211 ? 4.769 12.525 -1.432 1.00 94.56 211 GLU A CA 1
ATOM 1701 C C . GLU A 1 211 ? 5.181 12.991 -2.828 1.00 94.56 211 GLU A C 1
ATOM 1703 O O . GLU A 1 211 ? 4.425 12.829 -3.785 1.00 94.56 211 GLU A O 1
ATOM 1708 N N . GLU A 1 212 ? 6.374 13.570 -2.973 1.00 94.00 212 GLU A N 1
ATOM 1709 C CA . GLU A 1 212 ? 6.945 13.954 -4.274 1.00 94.00 212 GLU A CA 1
ATOM 1710 C C . GLU A 1 212 ? 7.128 12.754 -5.207 1.00 94.00 212 GLU A C 1
ATOM 1712 O O . GLU A 1 212 ? 6.751 12.806 -6.380 1.00 94.00 212 GLU A O 1
ATOM 1717 N N . PHE A 1 213 ? 7.649 11.645 -4.685 1.00 94.50 213 PHE A N 1
ATOM 1718 C CA . PHE A 1 213 ? 7.841 10.417 -5.445 1.00 94.50 213 PHE A CA 1
ATOM 1719 C C . PHE A 1 213 ? 6.528 9.841 -5.992 1.00 94.50 213 PHE A C 1
ATOM 1721 O O . PHE A 1 213 ? 6.462 9.474 -7.170 1.00 94.50 213 PHE A O 1
ATOM 1728 N N . ILE A 1 214 ? 5.477 9.786 -5.171 1.00 94.88 214 ILE A N 1
ATOM 1729 C CA . ILE A 1 214 ? 4.170 9.262 -5.587 1.00 94.88 214 ILE A CA 1
ATOM 1730 C C . ILE A 1 214 ? 3.574 10.134 -6.690 1.00 94.88 214 ILE A C 1
ATOM 1732 O O . ILE A 1 214 ? 3.161 9.604 -7.721 1.00 94.88 214 ILE A O 1
ATOM 1736 N N . ASP A 1 215 ? 3.567 11.457 -6.524 1.00 92.88 215 ASP A N 1
ATOM 1737 C CA . ASP A 1 215 ? 3.016 12.346 -7.550 1.00 92.88 215 ASP A CA 1
ATOM 1738 C C . ASP A 1 215 ? 3.789 12.242 -8.865 1.00 92.88 215 ASP A C 1
ATOM 1740 O O . ASP A 1 215 ? 3.173 12.168 -9.927 1.00 92.88 215 ASP A O 1
ATOM 1744 N N . ASN A 1 216 ? 5.121 12.167 -8.817 1.00 89.88 216 ASN A N 1
ATOM 1745 C CA . ASN A 1 216 ? 5.942 11.985 -10.015 1.00 89.88 216 ASN A CA 1
ATOM 1746 C C . ASN A 1 216 ? 5.674 10.635 -10.701 1.00 89.88 216 ASN A C 1
ATOM 1748 O O . ASN A 1 216 ? 5.641 10.554 -11.933 1.00 89.88 216 ASN A O 1
ATOM 1752 N N . THR A 1 217 ? 5.440 9.582 -9.916 1.00 90.19 217 THR A N 1
ATOM 1753 C CA . THR A 1 217 ? 5.079 8.253 -10.426 1.00 90.19 217 THR A CA 1
ATOM 1754 C C . THR A 1 217 ? 3.712 8.286 -11.114 1.00 90.19 217 THR A C 1
ATOM 1756 O O . THR A 1 217 ? 3.577 7.841 -12.254 1.00 90.19 217 THR A O 1
ATOM 1759 N N . LEU A 1 218 ? 2.704 8.889 -10.477 1.00 88.44 218 LEU A N 1
ATOM 1760 C CA . LEU A 1 218 ? 1.350 8.997 -11.029 1.00 88.44 218 LEU A CA 1
ATOM 1761 C C . LEU A 1 218 ? 1.274 9.934 -12.238 1.00 88.44 218 LEU A C 1
ATOM 1763 O O . LEU A 1 218 ? 0.538 9.655 -13.189 1.00 88.44 218 LEU A O 1
ATOM 1767 N N . LYS A 1 219 ? 2.059 11.015 -12.237 1.00 86.44 219 LYS A N 1
ATOM 1768 C CA . LYS A 1 219 ? 2.180 11.929 -13.375 1.00 86.44 219 LYS A CA 1
ATOM 1769 C C . LYS A 1 219 ? 2.698 11.203 -14.615 1.00 86.44 219 LYS A C 1
ATOM 1771 O O . LYS A 1 219 ? 2.140 11.389 -15.689 1.00 86.44 219 LYS A O 1
ATOM 1776 N N . GLY A 1 220 ? 3.671 10.300 -14.462 1.00 80.19 220 GLY A N 1
ATOM 1777 C CA . GLY A 1 220 ? 4.179 9.491 -15.574 1.00 80.19 220 GLY A CA 1
ATOM 1778 C C . GLY A 1 220 ? 3.085 8.684 -16.285 1.00 80.19 220 GLY A C 1
ATOM 1779 O O . GLY A 1 220 ? 3.024 8.682 -17.512 1.00 80.19 220 GLY A O 1
ATOM 1780 N N . ARG A 1 221 ? 2.162 8.063 -15.535 1.00 81.12 221 ARG A N 1
ATOM 1781 C CA . ARG A 1 221 ? 0.981 7.402 -16.122 1.00 81.12 221 ARG A CA 1
ATOM 1782 C C . ARG A 1 221 ? 0.083 8.397 -16.856 1.00 81.12 221 ARG A C 1
ATOM 1784 O O . ARG A 1 221 ? -0.378 8.086 -17.949 1.00 81.12 221 ARG A O 1
ATOM 1791 N N . HIS A 1 222 ? -0.212 9.544 -16.244 1.00 80.94 222 HIS A N 1
ATOM 1792 C CA . HIS A 1 222 ? -1.097 10.558 -16.823 1.00 80.94 222 HIS A CA 1
ATOM 1793 C C . HIS A 1 222 ? -0.552 11.076 -18.161 1.00 80.94 222 HIS A C 1
ATOM 1795 O O . HIS A 1 222 ? -1.266 11.070 -19.162 1.00 80.94 222 HIS A O 1
ATOM 1801 N N . ASP A 1 223 ? 0.734 11.422 -18.202 1.00 81.00 223 ASP A N 1
ATOM 1802 C CA . ASP A 1 223 ? 1.399 11.939 -19.397 1.00 81.00 223 ASP A CA 1
ATOM 1803 C C . ASP A 1 223 ? 1.422 10.906 -20.540 1.00 81.00 223 ASP A C 1
ATOM 1805 O O . ASP A 1 223 ? 1.245 11.263 -21.705 1.00 81.00 223 ASP A O 1
ATOM 1809 N N . ILE A 1 224 ? 1.574 9.616 -20.219 1.00 80.50 224 ILE A N 1
ATOM 1810 C CA . ILE A 1 224 ? 1.474 8.517 -21.192 1.00 80.50 224 ILE A CA 1
ATOM 1811 C C . ILE A 1 224 ? 0.032 8.342 -21.681 1.00 80.50 224 ILE A C 1
ATOM 1813 O O . ILE A 1 224 ? -0.209 8.273 -22.884 1.00 80.50 224 ILE A O 1
ATOM 1817 N N . ALA A 1 225 ? -0.937 8.280 -20.763 1.00 76.06 225 ALA A N 1
ATOM 1818 C CA . ALA A 1 225 ? -2.341 8.031 -21.090 1.00 76.06 225 ALA A CA 1
ATOM 1819 C C . ALA A 1 225 ? -2.956 9.142 -21.956 1.00 76.06 225 ALA A C 1
ATOM 1821 O O . ALA A 1 225 ? -3.833 8.866 -22.772 1.00 76.06 225 ALA A O 1
ATOM 1822 N N . HIS A 1 226 ? -2.486 10.382 -21.803 1.00 79.81 226 HIS A N 1
ATOM 1823 C CA . HIS A 1 226 ? -2.920 11.522 -22.612 1.00 79.81 226 HIS A CA 1
ATOM 1824 C C . HIS A 1 226 ? -2.072 11.758 -23.871 1.00 79.81 226 HIS A C 1
ATOM 1826 O O . HIS A 1 226 ? -2.347 12.698 -24.613 1.00 79.81 226 HIS A O 1
ATOM 1832 N N . GLY A 1 22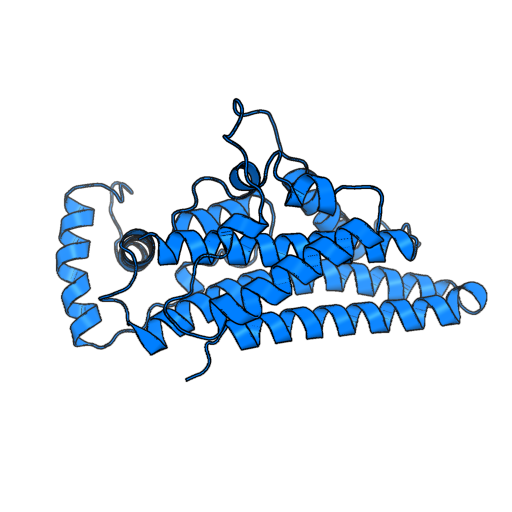7 ? -1.074 10.909 -24.147 1.00 70.75 227 GLY A N 1
ATOM 1833 C CA . GLY A 1 227 ? -0.234 11.011 -25.345 1.00 70.75 227 GLY A CA 1
ATOM 1834 C C . GLY A 1 227 ? 0.771 12.166 -25.319 1.00 70.75 227 GLY A C 1
ATOM 1835 O O . GLY A 1 227 ? 1.348 12.496 -26.353 1.00 70.75 227 GLY A O 1
ATOM 1836 N N . THR A 1 228 ? 1.007 12.775 -24.152 1.00 72.00 228 THR A N 1
ATOM 1837 C CA . THR A 1 228 ? 2.019 13.826 -23.958 1.00 72.00 228 THR A CA 1
ATOM 1838 C C . THR A 1 228 ? 3.434 13.266 -24.130 1.00 72.00 228 THR A C 1
ATOM 1840 O O . THR A 1 228 ? 4.333 13.970 -24.585 1.00 72.00 228 THR A O 1
ATOM 1843 N N . ILE A 1 229 ? 3.636 11.987 -23.794 1.00 70.19 229 ILE A N 1
ATOM 1844 C CA . ILE A 1 229 ? 4.912 11.273 -23.916 1.00 70.19 229 ILE A CA 1
ATOM 1845 C C . ILE A 1 229 ? 4.751 10.113 -24.905 1.00 70.19 229 ILE A C 1
ATOM 1847 O O . ILE A 1 229 ? 4.155 9.084 -24.583 1.00 70.19 229 ILE A O 1
ATOM 1851 N N . MET A 1 230 ? 5.311 10.280 -26.108 1.00 61.19 230 MET A N 1
ATOM 1852 C CA . MET A 1 230 ? 5.271 9.279 -27.189 1.00 61.19 230 MET A CA 1
ATOM 1853 C C . MET A 1 230 ? 6.600 8.538 -27.403 1.00 61.19 230 MET A C 1
ATOM 1855 O O . MET A 1 230 ? 6.591 7.461 -27.990 1.00 61.19 230 MET A O 1
ATOM 1859 N N . ASN A 1 231 ? 7.709 9.056 -26.867 1.00 62.28 231 ASN A N 1
ATOM 1860 C CA . ASN A 1 231 ? 9.017 8.388 -26.832 1.00 62.28 231 ASN A CA 1
ATOM 1861 C C . ASN A 1 231 ? 9.328 8.010 -25.382 1.00 62.28 231 ASN A C 1
ATOM 1863 O O . ASN A 1 231 ? 8.925 8.748 -24.480 1.00 62.28 231 ASN A O 1
ATOM 1867 N N . ASN A 1 232 ? 10.012 6.891 -25.131 1.00 65.62 232 ASN A N 1
ATOM 1868 C CA . ASN A 1 232 ? 10.323 6.476 -23.763 1.00 65.62 232 ASN A CA 1
ATOM 1869 C C . ASN A 1 232 ? 11.296 7.470 -23.090 1.00 65.62 232 ASN A C 1
ATOM 1871 O O . ASN A 1 232 ? 12.430 7.610 -23.545 1.00 65.62 232 ASN A O 1
ATOM 1875 N N . PRO A 1 233 ? 10.904 8.153 -21.996 1.00 62.91 233 PRO A N 1
ATOM 1876 C CA . PRO A 1 233 ? 11.789 9.080 -21.301 1.00 62.91 233 PRO A CA 1
ATOM 1877 C C . PRO A 1 233 ? 12.636 8.389 -20.223 1.00 62.91 233 PRO A C 1
ATOM 1879 O O . PRO A 1 233 ? 13.384 9.070 -19.526 1.00 62.91 233 PRO A O 1
ATOM 1882 N N . ARG A 1 234 ? 12.471 7.074 -20.019 1.00 73.12 234 ARG A N 1
ATOM 1883 C CA . ARG A 1 234 ? 13.042 6.332 -18.892 1.00 73.12 234 ARG A CA 1
ATOM 1884 C C . ARG A 1 234 ? 13.971 5.220 -19.351 1.00 73.12 234 ARG A C 1
ATOM 1886 O O . ARG A 1 234 ? 13.662 4.433 -20.239 1.00 73.12 234 ARG A O 1
ATOM 1893 N N . THR A 1 235 ? 15.102 5.131 -18.680 1.00 76.00 235 THR A N 1
ATOM 1894 C CA . THR A 1 235 ? 16.067 4.046 -18.811 1.00 76.00 235 THR A CA 1
ATOM 1895 C C . THR A 1 235 ? 15.611 2.816 -18.014 1.00 76.00 235 THR A C 1
ATOM 1897 O O . THR A 1 235 ? 14.829 2.952 -17.067 1.00 76.00 235 THR A O 1
ATOM 1900 N N . PRO A 1 236 ? 16.140 1.613 -18.303 1.00 77.69 236 PRO A N 1
ATOM 1901 C CA . PRO A 1 236 ? 15.926 0.437 -17.453 1.00 77.69 236 PRO A CA 1
ATOM 1902 C C . PRO A 1 236 ? 16.254 0.690 -15.971 1.00 77.69 236 PRO A C 1
ATOM 1904 O O . PRO A 1 236 ? 15.558 0.205 -15.081 1.00 77.69 236 PRO A O 1
ATOM 1907 N N . ARG A 1 237 ? 17.266 1.527 -15.695 1.00 81.19 237 ARG A N 1
ATOM 1908 C CA . ARG A 1 237 ? 17.642 1.941 -14.336 1.00 81.19 237 ARG A CA 1
ATOM 1909 C C . ARG A 1 237 ? 16.530 2.722 -13.630 1.00 81.19 237 ARG A C 1
ATOM 1911 O O . ARG A 1 237 ? 16.324 2.516 -12.437 1.00 81.19 237 ARG A O 1
ATOM 1918 N N . ASP A 1 238 ? 15.811 3.580 -14.350 1.00 86.81 238 ASP A N 1
ATOM 1919 C CA . ASP A 1 238 ? 14.702 4.352 -13.781 1.00 86.81 238 ASP A CA 1
ATOM 1920 C C . ASP A 1 238 ? 13.544 3.439 -13.370 1.00 86.81 238 ASP A C 1
ATOM 1922 O O . ASP A 1 238 ? 12.917 3.659 -12.335 1.00 86.81 238 ASP A O 1
ATOM 1926 N N . PHE A 1 239 ? 13.269 2.393 -14.154 1.00 87.62 239 PHE A N 1
ATOM 1927 C CA . PHE A 1 239 ? 12.253 1.401 -13.807 1.00 87.62 239 PHE A CA 1
ATOM 1928 C C . PHE A 1 239 ? 12.653 0.563 -12.594 1.00 87.62 239 PHE A C 1
ATOM 1930 O O . PHE A 1 239 ? 11.824 0.355 -11.711 1.00 87.62 239 PHE A O 1
ATOM 1937 N N . ASP A 1 240 ? 13.917 0.144 -12.517 1.00 88.25 240 ASP A N 1
ATOM 1938 C CA . ASP A 1 240 ? 14.467 -0.541 -11.345 1.00 88.25 240 ASP A CA 1
ATOM 1939 C C . ASP A 1 240 ? 14.308 0.304 -10.074 1.00 88.25 240 ASP A C 1
ATOM 1941 O O . ASP A 1 240 ? 13.915 -0.195 -9.021 1.00 88.25 240 ASP A O 1
ATOM 1945 N N . GLU A 1 241 ? 14.601 1.599 -10.167 1.00 91.88 241 GLU A N 1
ATOM 1946 C CA . GLU A 1 241 ? 14.476 2.522 -9.045 1.00 91.88 241 GLU A CA 1
ATOM 1947 C C . GLU A 1 241 ? 13.018 2.751 -8.635 1.00 91.88 241 GLU A C 1
ATOM 1949 O O . GLU A 1 241 ? 12.707 2.731 -7.443 1.00 91.88 241 GLU A O 1
ATOM 1954 N N . ILE A 1 242 ? 12.117 2.920 -9.606 1.00 92.50 242 ILE A N 1
ATOM 1955 C CA . ILE A 1 242 ? 10.679 3.038 -9.351 1.00 92.50 242 ILE A CA 1
ATOM 1956 C C . ILE A 1 242 ? 10.145 1.766 -8.696 1.00 92.50 242 ILE A C 1
ATOM 1958 O 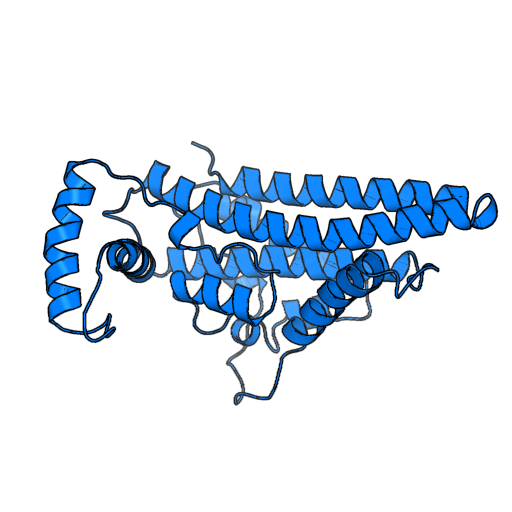O . ILE A 1 242 ? 9.448 1.875 -7.689 1.00 92.50 242 ILE A O 1
ATOM 1962 N N . ARG A 1 243 ? 10.483 0.580 -9.223 1.00 92.31 243 ARG A N 1
ATOM 1963 C CA . ARG A 1 243 ? 10.084 -0.705 -8.633 1.00 92.31 243 ARG A CA 1
ATOM 1964 C C . ARG A 1 243 ? 10.485 -0.757 -7.171 1.00 92.31 243 ARG A C 1
ATOM 1966 O O . ARG A 1 243 ? 9.628 -0.926 -6.309 1.00 92.31 243 ARG A O 1
ATOM 1973 N N . ASP A 1 244 ? 11.776 -0.574 -6.904 1.00 94.12 244 ASP A N 1
ATOM 1974 C CA . ASP A 1 244 ? 12.327 -0.697 -5.559 1.00 94.12 244 ASP A CA 1
ATOM 1975 C C . ASP A 1 244 ? 11.631 0.290 -4.595 1.00 94.12 244 ASP A C 1
ATOM 1977 O O . ASP A 1 244 ? 11.222 -0.080 -3.494 1.00 94.12 244 ASP A O 1
ATOM 1981 N N . LYS A 1 245 ? 11.424 1.546 -5.015 1.00 95.75 245 LYS A N 1
ATOM 1982 C CA . LYS A 1 245 ? 10.780 2.575 -4.183 1.00 95.75 245 LYS A CA 1
ATOM 1983 C C . LYS A 1 245 ? 9.287 2.322 -3.954 1.00 95.75 245 LYS A C 1
ATOM 1985 O O . LYS A 1 245 ? 8.821 2.484 -2.826 1.00 95.75 245 LYS A O 1
ATOM 1990 N N . VAL A 1 246 ? 8.529 1.908 -4.976 1.00 95.75 246 VAL A N 1
ATOM 1991 C CA . VAL A 1 246 ? 7.101 1.576 -4.816 1.00 95.75 246 VAL A CA 1
ATOM 1992 C C . VAL A 1 246 ? 6.940 0.333 -3.944 1.00 95.75 246 VAL A C 1
ATOM 1994 O O . VAL A 1 246 ? 6.105 0.341 -3.042 1.00 95.75 246 VAL A O 1
ATOM 1997 N N . GLN A 1 247 ? 7.748 -0.706 -4.157 1.00 95.25 247 GLN A N 1
ATOM 1998 C CA . GLN A 1 247 ? 7.698 -1.923 -3.347 1.00 95.25 247 GLN A CA 1
ATOM 1999 C C . GLN A 1 247 ? 8.073 -1.650 -1.888 1.00 95.25 247 GLN A C 1
ATOM 2001 O O . GLN A 1 247 ? 7.375 -2.087 -0.973 1.00 95.25 247 GLN A O 1
ATOM 2006 N N . GLY A 1 248 ? 9.120 -0.851 -1.664 1.00 95.44 248 GLY A N 1
ATOM 2007 C CA . GLY A 1 248 ? 9.471 -0.359 -0.337 1.00 95.44 248 GLY A CA 1
ATOM 2008 C C . GLY A 1 248 ? 8.298 0.346 0.338 1.00 95.44 248 GLY A C 1
ATOM 2009 O O . GLY A 1 248 ? 7.942 -0.007 1.456 1.00 95.44 248 GLY A O 1
ATOM 2010 N N . LEU A 1 249 ? 7.636 1.273 -0.363 1.00 95.75 249 LEU A N 1
ATOM 2011 C CA . LEU A 1 249 ? 6.464 1.983 0.153 1.00 95.75 249 LEU A CA 1
ATOM 2012 C C . LEU A 1 249 ? 5.279 1.049 0.456 1.00 95.75 249 LEU A C 1
ATOM 2014 O O . LEU A 1 249 ? 4.623 1.225 1.480 1.00 95.75 249 LEU A O 1
ATOM 2018 N N . GLN A 1 250 ? 5.001 0.058 -0.395 1.00 96.50 250 GLN A N 1
ATOM 2019 C CA . GLN A 1 250 ? 3.960 -0.948 -0.147 1.00 96.50 250 GLN A CA 1
ATOM 2020 C C . GLN A 1 250 ? 4.203 -1.663 1.188 1.00 96.50 250 GLN A C 1
ATOM 2022 O O . GLN A 1 250 ? 3.296 -1.754 2.017 1.00 96.50 250 GLN A O 1
ATOM 2027 N N . TYR A 1 251 ? 5.435 -2.113 1.427 1.00 96.50 251 TYR A N 1
ATOM 2028 C CA . TYR A 1 251 ? 5.803 -2.782 2.672 1.00 96.50 251 TYR A CA 1
ATOM 2029 C C . TYR A 1 251 ? 5.792 -1.837 3.876 1.00 96.50 251 TYR A C 1
ATOM 2031 O O . TYR A 1 251 ? 5.283 -2.219 4.927 1.00 96.50 251 TYR A O 1
ATOM 2039 N N . SER A 1 252 ? 6.243 -0.589 3.721 1.00 95.38 252 SER A N 1
ATOM 2040 C CA . SER A 1 252 ? 6.129 0.442 4.760 1.00 95.38 252 SER A CA 1
ATOM 2041 C C . SER A 1 252 ? 4.691 0.640 5.226 1.00 95.38 252 SER A C 1
ATOM 2043 O O . SER A 1 252 ? 4.431 0.729 6.422 1.00 95.38 252 SER A O 1
ATOM 2045 N N . LEU A 1 253 ? 3.747 0.711 4.282 1.00 95.06 253 LEU A N 1
ATOM 2046 C CA . LEU A 1 253 ? 2.332 0.896 4.590 1.00 95.06 253 LEU A CA 1
ATOM 2047 C C . LEU A 1 253 ? 1.763 -0.302 5.348 1.00 95.06 253 LEU A C 1
ATOM 2049 O O . LEU A 1 253 ? 1.016 -0.103 6.303 1.00 95.06 253 LEU A O 1
ATOM 2053 N N . LEU A 1 254 ? 2.141 -1.527 4.966 1.00 95.25 254 LEU A N 1
ATOM 2054 C CA . LEU A 1 254 ? 1.743 -2.720 5.708 1.00 95.25 254 LEU A CA 1
ATOM 2055 C C . LEU A 1 254 ? 2.294 -2.695 7.144 1.00 95.25 254 LEU A C 1
ATOM 2057 O O . LEU A 1 254 ? 1.530 -2.925 8.079 1.00 95.25 254 LEU A O 1
ATOM 2061 N N . VAL A 1 255 ? 3.572 -2.351 7.341 1.00 94.25 255 VAL A N 1
ATOM 2062 C CA . VAL A 1 255 ? 4.157 -2.229 8.690 1.00 94.25 255 VAL A CA 1
ATOM 2063 C C . VAL A 1 255 ? 3.361 -1.237 9.540 1.00 94.25 255 VAL A C 1
ATOM 2065 O O . VAL A 1 255 ? 2.897 -1.608 10.614 1.00 94.25 255 VAL A O 1
ATOM 2068 N N . LEU A 1 256 ? 3.131 -0.018 9.042 1.00 92.88 256 LEU A N 1
ATOM 2069 C CA . LEU A 1 256 ? 2.403 1.013 9.790 1.00 92.88 256 LEU A CA 1
ATOM 2070 C C . LEU A 1 256 ? 0.969 0.587 10.137 1.00 92.88 256 LEU A C 1
ATOM 2072 O O . LEU A 1 256 ? 0.501 0.833 11.246 1.00 92.88 256 LEU A O 1
ATOM 2076 N N . LEU A 1 257 ? 0.266 -0.053 9.196 1.00 92.50 257 LEU A N 1
ATOM 2077 C CA . LEU A 1 257 ? -1.095 -0.533 9.435 1.00 92.50 257 LEU A CA 1
ATOM 2078 C C . LEU A 1 257 ? -1.106 -1.658 10.468 1.00 92.50 257 LEU A C 1
ATOM 2080 O O . LEU A 1 257 ? -1.890 -1.603 11.404 1.00 92.50 257 LEU A O 1
ATOM 2084 N N . THR A 1 258 ? -0.236 -2.657 10.341 1.00 90.69 258 THR A N 1
ATOM 2085 C CA . THR A 1 258 ? -0.188 -3.774 11.302 1.00 90.69 258 THR A CA 1
ATOM 2086 C C . THR A 1 258 ? 0.225 -3.332 12.704 1.00 90.69 258 THR A C 1
ATOM 2088 O O . THR A 1 258 ? -0.312 -3.860 13.672 1.00 90.69 258 THR A O 1
ATOM 2091 N N . GLU A 1 259 ? 1.102 -2.335 12.828 1.00 88.19 259 GLU A N 1
ATOM 2092 C CA . GLU A 1 259 ? 1.502 -1.762 14.113 1.00 88.19 259 GLU A CA 1
ATOM 2093 C C . GLU A 1 259 ? 0.331 -1.080 14.833 1.00 88.19 259 GLU A C 1
ATOM 2095 O O . GLU A 1 259 ? 0.047 -1.408 15.985 1.00 88.19 259 GLU A O 1
ATOM 2100 N N . GLU A 1 260 ? -0.386 -0.178 14.152 1.00 86.12 260 GLU A N 1
ATOM 2101 C CA . GLU A 1 260 ? -1.552 0.517 14.726 1.00 86.12 260 GLU A CA 1
ATOM 2102 C C . GLU A 1 260 ? -2.640 -0.483 15.157 1.00 86.12 260 GLU A C 1
ATOM 2104 O O . GLU A 1 260 ? -3.369 -0.257 16.121 1.00 86.12 260 GLU A O 1
ATOM 2109 N N . LEU A 1 261 ? -2.727 -1.621 14.465 1.00 80.88 261 LEU A N 1
ATOM 2110 C CA . LEU A 1 261 ? -3.668 -2.693 14.775 1.00 80.88 261 LEU A CA 1
ATOM 2111 C C . LEU A 1 261 ? -3.202 -3.621 15.908 1.00 80.88 261 LEU A C 1
ATOM 2113 O O . LEU A 1 261 ? -4.049 -4.230 16.561 1.00 80.88 261 LEU A O 1
ATOM 2117 N N . ALA A 1 262 ? -1.893 -3.750 16.134 1.00 74.62 262 ALA A N 1
ATOM 2118 C CA . ALA A 1 262 ? -1.310 -4.569 17.198 1.00 74.62 262 ALA A CA 1
ATOM 2119 C C . ALA A 1 262 ? -1.177 -3.813 18.533 1.00 74.62 262 ALA A C 1
ATOM 2121 O O . ALA A 1 262 ? -1.206 -4.440 19.591 1.00 74.62 262 ALA A O 1
ATOM 2122 N N . GLY A 1 263 ? -1.021 -2.485 18.489 1.00 59.81 263 GLY A N 1
ATOM 2123 C CA . GLY A 1 263 ? -0.891 -1.614 19.664 1.00 59.81 263 GLY A CA 1
ATOM 2124 C C . GLY A 1 263 ? -2.211 -1.092 20.249 1.00 59.81 263 GLY A C 1
ATOM 2125 O O . GLY A 1 263 ? -2.171 -0.339 21.226 1.00 59.81 263 GLY A O 1
ATOM 2126 N N . GLY A 1 264 ? -3.349 -1.451 19.645 1.00 45.34 264 GLY A N 1
ATOM 2127 C CA . GLY A 1 264 ? -4.703 -1.073 20.072 1.00 45.34 264 GLY A CA 1
ATOM 2128 C C . GLY A 1 264 ? -5.363 -2.036 21.050 1.00 45.34 264 GLY A C 1
ATOM 2129 O O . GLY A 1 264 ? -5.028 -3.242 21.040 1.00 45.34 264 GLY A O 1
#

pLDDT: mean 88.84, std 8.48, range [45.34, 96.5]

Radius of gyration: 20.29 Å; chains: 1; bounding box: 50×42×55 Å

Foldseek 3Di:
DFALLLVLLVLLVVLVVVLVVLLVVLVVCVPPDQQSSQVSLLVSLLSLQVSLQVSVLSLLVRVLVRCLVPPFLVPFDPLLNLLQLVVVDDDPVPDCPDPVVVVSSVVVVVVCVVVSPRRDSVSLADPPDGCALVRLCSSVVSLPDNHLLLQLPPWPLCVQLPDPDLVSLVVLLVVLSVQSCVQNRDPPGDASSVSRRGDDGDPDDPDDPLNVLSVVSVVSNVCSVVVVDSGRPDDSVRSSSSSSNSSSVSSSSSNSSSNSRVVD

Organism: NCBI:txid2320857

Sequence (264 aa):
MATSMDLWLAEVDSRWAEIDLLLSEAGRIEHDNTQLYDALCRAAMVFVSAHFEGSIKSLVKYLIDDFNQFRGIADTPDRVRNHYLNSFIVLGSGDRDSREAQQLRQKLLPLLISNNQPIDYTVYLIDQKNPTPDILSRIAQKFGISSIFWELENSDIEAKLFSDVPSARRQKIQEIRSLLQINCANFPYTDSSSVMGRHKPQKKSNRTIYEEFIDNTLKGRHDIAHGTIMNNPRTPRDFDEIRDKVQGLQYSLLVLLTEELAGG

InterPro domains:
  IPR041519 RiboL-PSP-HEPN [PF18735] (14-249)